Protein AF-A0A839SZI5-F1 (afdb_monomer_lite)

Secondary structure (DSSP, 8-state):
-------HHHHHHHHHHHHHTT-S-------------HHHHHHHHHHHTTS-EEEEEEETTEEEEEEEEEEE-TTS-EEEEEPPPEEEE-SSS-EE--EEEEEEEEEE-TTS-EEEEEEEEEETTEEEEEESSSSPPPSEEEEEE--TTS--EEEEEEEEEE-TTS-EEEEEE-SSHHHHHHHHHHHHHHHHHH-GGGSPP--GGG-

Structure (mmCIF, N/CA/C/O backbone):
data_AF-A0A839SZI5-F1
#
_entry.id   AF-A0A839SZI5-F1
#
loop_
_atom_site.group_PDB
_atom_site.id
_atom_site.type_symbol
_atom_site.label_atom_id
_atom_site.label_alt_id
_atom_site.label_comp_id
_atom_site.label_asym_id
_atom_site.label_entity_id
_atom_site.label_seq_id
_atom_site.pdbx_PDB_ins_code
_atom_site.Cartn_x
_atom_site.Cartn_y
_atom_site.Cartn_z
_atom_site.occupancy
_atom_site.B_iso_or_equiv
_atom_site.auth_seq_id
_atom_site.auth_comp_id
_atom_site.auth_asym_id
_atom_site.auth_atom_id
_atom_site.pdbx_PDB_model_num
ATOM 1 N N . MET A 1 1 ? 67.951 3.493 -15.319 1.00 37.72 1 MET A N 1
ATOM 2 C CA . MET A 1 1 ? 66.731 2.845 -15.841 1.00 37.72 1 MET A CA 1
ATOM 3 C C . MET A 1 1 ? 66.416 1.683 -14.914 1.00 37.72 1 MET A C 1
ATOM 5 O O . MET A 1 1 ? 67.172 0.723 -14.920 1.00 37.72 1 MET A O 1
ATOM 9 N N . ALA A 1 2 ? 65.415 1.809 -14.043 1.00 39.44 2 ALA A N 1
ATOM 10 C CA . ALA A 1 2 ? 65.010 0.727 -13.146 1.00 39.44 2 ALA A CA 1
ATOM 11 C C . ALA A 1 2 ? 63.867 -0.040 -13.819 1.00 39.44 2 ALA A C 1
ATOM 13 O O . ALA A 1 2 ? 62.802 0.527 -14.054 1.00 39.44 2 ALA A O 1
ATOM 14 N N . ALA A 1 3 ? 64.123 -1.288 -14.210 1.00 46.31 3 ALA A N 1
ATOM 15 C CA . ALA A 1 3 ? 63.106 -2.169 -14.762 1.00 46.31 3 ALA A CA 1
ATOM 16 C C . ALA A 1 3 ? 62.243 -2.686 -13.607 1.00 46.31 3 ALA A C 1
ATOM 18 O O . ALA A 1 3 ? 62.730 -3.398 -12.732 1.00 46.31 3 ALA A O 1
ATOM 19 N N . ASN A 1 4 ? 60.977 -2.279 -13.606 1.00 53.38 4 ASN A N 1
ATOM 20 C CA . ASN A 1 4 ? 59.961 -2.739 -12.673 1.00 53.38 4 ASN A CA 1
ATOM 21 C C . ASN A 1 4 ? 59.559 -4.167 -13.083 1.00 53.38 4 ASN A C 1
ATOM 23 O O . ASN A 1 4 ? 58.648 -4.356 -13.887 1.00 53.38 4 ASN A O 1
ATOM 27 N N . ILE A 1 5 ? 60.324 -5.165 -12.639 1.00 56.50 5 ILE A N 1
ATOM 28 C CA . ILE A 1 5 ? 60.017 -6.576 -12.887 1.00 56.50 5 ILE A CA 1
ATOM 29 C C . ILE A 1 5 ? 59.085 -7.012 -11.767 1.00 56.50 5 ILE A C 1
ATOM 31 O O . ILE A 1 5 ? 59.534 -7.364 -10.681 1.00 56.50 5 ILE A O 1
ATOM 35 N N . VAL A 1 6 ? 57.786 -6.939 -12.039 1.00 56.50 6 VAL A N 1
ATOM 36 C CA . VAL A 1 6 ? 56.772 -7.532 -11.169 1.00 56.50 6 VAL A CA 1
ATOM 37 C C . VAL A 1 6 ? 56.959 -9.043 -11.227 1.00 56.50 6 VAL A C 1
ATOM 39 O O . VAL A 1 6 ? 56.940 -9.641 -12.307 1.00 56.50 6 VAL A O 1
ATOM 42 N N . SER A 1 7 ? 57.208 -9.650 -10.072 1.00 71.00 7 SER A N 1
ATOM 43 C CA . SER A 1 7 ? 57.404 -11.092 -9.966 1.00 71.00 7 SER A CA 1
ATOM 44 C C . SER A 1 7 ? 56.092 -11.846 -10.204 1.00 71.00 7 SER A C 1
ATOM 46 O O . SER A 1 7 ? 54.993 -11.309 -10.055 1.00 71.00 7 SER A O 1
ATOM 48 N N . SER A 1 8 ? 56.188 -13.122 -10.577 1.00 66.06 8 SER A N 1
ATOM 49 C CA . SER A 1 8 ? 55.009 -13.960 -10.831 1.00 66.06 8 SER A CA 1
ATOM 50 C C . SER A 1 8 ? 54.111 -14.117 -9.595 1.00 66.06 8 SER A C 1
ATOM 52 O O . SER A 1 8 ? 52.899 -14.250 -9.746 1.00 66.06 8 SER A O 1
ATOM 54 N N . GLU A 1 9 ? 54.678 -14.044 -8.386 1.00 66.12 9 GLU A N 1
ATOM 55 C CA . GLU A 1 9 ? 53.916 -14.047 -7.130 1.00 66.12 9 GLU A CA 1
ATOM 56 C C . GLU A 1 9 ? 53.180 -12.724 -6.890 1.00 66.12 9 GLU A C 1
ATOM 58 O O . GLU A 1 9 ? 52.019 -12.739 -6.486 1.00 66.12 9 GLU A O 1
ATOM 63 N N . GLU A 1 10 ? 53.790 -11.579 -7.206 1.00 68.44 10 GLU A N 1
ATOM 64 C CA . GLU A 1 10 ? 53.124 -10.273 -7.099 1.00 68.44 10 GLU A CA 1
ATOM 65 C C . GLU A 1 10 ? 51.998 -10.128 -8.130 1.00 68.44 10 GLU A C 1
ATOM 67 O O . GLU A 1 10 ? 50.931 -9.610 -7.808 1.00 68.44 10 GLU A O 1
ATOM 72 N N . LEU A 1 11 ? 52.177 -10.659 -9.345 1.00 67.94 11 LEU A N 1
ATOM 73 C CA . LEU A 1 11 ? 51.107 -10.755 -10.345 1.00 67.94 11 LEU A CA 1
ATOM 74 C C . LEU A 1 11 ? 49.960 -11.660 -9.879 1.00 67.94 11 LEU A C 1
ATOM 76 O O . LEU A 1 11 ? 48.793 -11.330 -10.094 1.00 67.94 11 LEU A O 1
ATOM 80 N N . ALA A 1 12 ? 50.267 -12.781 -9.222 1.00 65.62 12 ALA A N 1
ATOM 81 C CA . ALA A 1 12 ? 49.250 -13.659 -8.652 1.00 65.62 12 ALA A CA 1
ATOM 82 C C . ALA A 1 12 ? 48.491 -12.967 -7.508 1.00 65.62 12 ALA A C 1
ATOM 84 O O . ALA A 1 12 ? 47.264 -13.049 -7.449 1.00 65.62 12 ALA A O 1
ATOM 85 N N . PHE A 1 13 ? 49.190 -12.223 -6.649 1.00 66.88 13 PHE A N 1
ATOM 86 C CA . PHE A 1 13 ? 48.583 -11.462 -5.558 1.00 66.88 13 PHE A CA 1
ATOM 87 C C . PHE A 1 13 ? 47.699 -10.312 -6.068 1.00 66.88 13 PHE A C 1
ATOM 89 O O . PHE A 1 13 ? 46.571 -10.163 -5.603 1.00 66.88 13 PHE A O 1
ATOM 96 N N . ILE A 1 14 ? 48.146 -9.563 -7.084 1.00 70.62 14 ILE A N 1
ATOM 97 C CA . ILE A 1 14 ? 47.350 -8.506 -7.735 1.00 70.62 14 ILE A CA 1
ATOM 98 C C . ILE A 1 14 ? 46.106 -9.096 -8.409 1.00 70.62 14 ILE A C 1
ATOM 100 O O . ILE A 1 14 ? 45.013 -8.562 -8.234 1.00 70.62 14 ILE A O 1
ATOM 104 N N . ASN A 1 15 ? 46.233 -10.223 -9.119 1.00 61.19 15 ASN A N 1
ATOM 105 C CA . ASN A 1 15 ? 45.078 -10.914 -9.702 1.00 61.19 15 ASN A CA 1
ATOM 106 C C . ASN A 1 15 ? 44.107 -11.414 -8.627 1.00 61.19 15 ASN A C 1
ATOM 108 O O . ASN A 1 15 ? 42.897 -11.356 -8.821 1.00 61.19 15 ASN A O 1
ATOM 112 N N . THR A 1 16 ? 44.613 -11.863 -7.478 1.00 59.22 16 THR A N 1
ATOM 113 C CA . THR A 1 16 ? 43.765 -12.287 -6.357 1.00 59.22 16 THR A CA 1
ATOM 114 C C . THR A 1 16 ? 43.026 -11.094 -5.746 1.00 59.22 16 THR A C 1
ATOM 116 O O . THR A 1 16 ? 41.829 -11.201 -5.500 1.00 59.22 16 THR A O 1
ATOM 119 N N . LEU A 1 17 ? 43.690 -9.940 -5.594 1.00 62.25 17 LEU A N 1
ATOM 120 C CA . LEU A 1 17 ? 43.074 -8.688 -5.138 1.00 62.25 17 LEU A CA 1
ATOM 121 C C . LEU A 1 17 ? 41.994 -8.188 -6.109 1.00 62.25 17 LEU A C 1
ATOM 123 O O . LEU A 1 17 ? 40.872 -7.949 -5.667 1.00 62.25 17 LEU A O 1
ATOM 127 N N . MET A 1 18 ? 42.280 -8.121 -7.416 1.00 57.50 18 MET A N 1
ATOM 128 C CA . MET A 1 18 ? 41.300 -7.686 -8.426 1.00 57.50 18 MET A CA 1
ATOM 129 C C . MET A 1 18 ? 40.107 -8.644 -8.547 1.00 57.50 18 MET A C 1
ATOM 131 O O . MET A 1 18 ? 38.970 -8.197 -8.699 1.00 57.50 18 MET A O 1
ATOM 135 N N . ASN A 1 19 ? 40.334 -9.953 -8.406 1.00 49.00 19 ASN A N 1
ATOM 136 C CA . ASN A 1 19 ? 39.255 -10.941 -8.421 1.00 49.00 19 ASN A CA 1
ATOM 137 C C . ASN A 1 19 ? 38.445 -10.940 -7.110 1.00 49.00 19 ASN A C 1
ATOM 139 O O . ASN A 1 19 ? 37.237 -11.168 -7.143 1.00 49.00 19 ASN A O 1
ATOM 143 N N . SER A 1 20 ? 39.059 -10.626 -5.963 1.00 40.38 20 SER A N 1
ATOM 144 C CA . SER A 1 20 ? 38.358 -10.534 -4.671 1.00 40.38 20 SER A CA 1
ATOM 145 C C . SER A 1 20 ? 37.436 -9.312 -4.559 1.00 40.38 20 SER A C 1
ATOM 147 O O . SER A 1 20 ? 36.446 -9.358 -3.834 1.00 40.38 20 SER A O 1
ATOM 149 N N . THR A 1 21 ? 37.678 -8.260 -5.348 1.00 40.03 21 THR A N 1
ATOM 150 C CA . THR A 1 21 ? 36.785 -7.092 -5.471 1.00 40.03 21 THR A CA 1
ATOM 151 C C . THR A 1 21 ? 35.525 -7.329 -6.314 1.00 40.03 21 THR A C 1
ATOM 153 O O . THR A 1 21 ? 34.733 -6.409 -6.472 1.00 40.03 21 THR A O 1
ATOM 156 N N . THR A 1 22 ? 35.293 -8.545 -6.825 1.00 44.19 22 THR A N 1
ATOM 157 C CA . THR A 1 22 ? 34.095 -8.875 -7.634 1.00 44.19 22 THR A CA 1
ATOM 158 C C . THR A 1 22 ? 33.202 -9.952 -7.018 1.00 44.19 22 THR A C 1
ATOM 160 O O . THR A 1 22 ? 32.365 -10.536 -7.696 1.00 44.19 22 THR A O 1
ATOM 163 N N . GLN A 1 23 ? 33.331 -10.192 -5.711 1.00 37.56 23 GLN A N 1
ATOM 164 C CA . GLN A 1 23 ? 32.391 -11.019 -4.952 1.00 37.56 23 GLN A CA 1
ATOM 165 C C . GLN A 1 23 ? 31.529 -10.172 -4.011 1.00 37.56 23 GLN A C 1
ATOM 167 O O . GLN A 1 23 ? 31.345 -10.492 -2.840 1.00 37.56 23 GLN A O 1
ATOM 172 N N . THR A 1 24 ? 30.913 -9.113 -4.532 1.00 33.94 24 THR A N 1
ATOM 173 C CA . THR A 1 24 ? 29.497 -8.957 -4.207 1.00 33.94 24 THR A CA 1
ATOM 174 C C . THR A 1 24 ? 28.798 -10.111 -4.905 1.00 33.94 24 THR A C 1
ATOM 176 O O . THR A 1 24 ? 28.987 -10.334 -6.097 1.00 33.94 24 THR A O 1
ATOM 179 N N . VAL A 1 25 ? 28.048 -10.907 -4.149 1.00 36.53 25 VAL A N 1
ATOM 180 C CA . VAL A 1 25 ? 27.120 -11.887 -4.707 1.00 36.53 25 VAL A CA 1
ATOM 181 C C . VAL A 1 25 ? 26.078 -11.086 -5.483 1.00 36.53 25 VAL A C 1
ATOM 183 O O . VAL A 1 25 ? 25.020 -10.740 -4.966 1.00 36.53 25 VAL A O 1
ATOM 186 N N . THR A 1 26 ? 26.403 -10.718 -6.718 1.00 39.47 26 THR A N 1
ATOM 187 C CA . THR A 1 26 ? 25.416 -10.354 -7.713 1.00 39.47 26 THR A CA 1
ATOM 188 C C . THR A 1 26 ? 24.702 -11.666 -7.972 1.00 39.47 26 THR A C 1
ATOM 190 O O . THR A 1 26 ? 25.171 -12.512 -8.733 1.00 39.47 26 THR A O 1
ATOM 193 N N . GLN A 1 27 ? 23.584 -11.886 -7.274 1.00 36.06 27 GLN A N 1
ATOM 194 C CA . GLN A 1 27 ? 22.563 -12.739 -7.861 1.00 36.06 27 GLN A CA 1
ATOM 195 C C . GLN A 1 27 ? 22.414 -12.278 -9.311 1.00 36.06 27 GLN A C 1
ATOM 197 O O . GLN A 1 27 ? 22.410 -11.060 -9.520 1.00 36.06 27 GLN A O 1
ATOM 202 N N . PRO A 1 28 ? 22.374 -13.180 -10.306 1.00 34.78 28 PRO A N 1
ATOM 203 C CA . PRO A 1 28 ? 22.101 -12.758 -11.664 1.00 34.78 28 PRO A CA 1
ATOM 204 C C . PRO A 1 28 ? 20.780 -12.001 -11.600 1.00 34.78 28 PRO A C 1
ATOM 206 O O . PRO A 1 28 ? 19.723 -12.596 -11.395 1.00 34.78 28 PRO A O 1
ATOM 209 N N . SER A 1 29 ? 20.833 -10.673 -11.697 1.00 42.62 29 SER A N 1
ATOM 210 C CA . SER A 1 29 ? 19.646 -9.920 -12.018 1.00 42.62 29 SER A CA 1
ATOM 211 C C . SER A 1 29 ? 19.303 -10.429 -13.406 1.00 42.62 29 SER A C 1
ATOM 213 O O . SER A 1 29 ? 20.026 -10.187 -14.373 1.00 42.62 29 SER A O 1
ATOM 215 N N . LEU A 1 30 ? 18.271 -11.269 -13.489 1.00 44.88 30 LEU A N 1
ATOM 216 C CA . LEU A 1 30 ? 17.616 -11.605 -14.743 1.00 44.88 30 LEU A CA 1
ATOM 217 C C . LEU A 1 30 ? 17.146 -10.270 -15.320 1.00 44.88 30 LEU A C 1
ATOM 219 O O . LEU A 1 30 ? 16.078 -9.761 -14.992 1.00 44.88 30 LEU A O 1
ATOM 223 N N . GLY A 1 31 ? 18.035 -9.627 -16.074 1.00 53.72 31 GLY A N 1
ATOM 224 C CA . GLY A 1 31 ? 17.826 -8.298 -16.607 1.00 53.72 31 GLY A CA 1
ATOM 225 C C . GLY A 1 31 ? 16.716 -8.377 -17.635 1.00 53.72 31 GLY A C 1
ATOM 226 O O . GLY A 1 31 ? 16.903 -8.925 -18.720 1.00 53.72 31 GLY A O 1
ATOM 227 N N . PHE A 1 32 ? 15.550 -7.840 -17.296 1.00 56.94 32 PHE A N 1
ATOM 228 C CA . PHE A 1 32 ? 14.458 -7.694 -18.241 1.00 56.94 32 PHE A CA 1
ATOM 229 C C . PHE A 1 32 ? 14.803 -6.563 -19.215 1.00 56.94 32 PHE A C 1
ATOM 231 O O . PHE A 1 32 ? 14.754 -5.384 -18.863 1.00 56.94 32 PHE A O 1
ATOM 238 N N . ARG A 1 33 ? 15.210 -6.912 -20.442 1.00 64.75 33 ARG A N 1
ATOM 239 C CA . ARG A 1 33 ? 15.598 -5.924 -21.456 1.00 64.75 33 ARG A CA 1
ATOM 240 C C . ARG A 1 33 ? 14.435 -5.628 -22.395 1.00 64.75 33 ARG A C 1
ATOM 242 O O . ARG A 1 33 ? 13.976 -6.502 -23.123 1.00 64.75 33 ARG A O 1
ATOM 249 N N . ILE A 1 34 ? 14.002 -4.370 -22.420 1.00 66.38 34 ILE A N 1
ATOM 250 C CA . ILE A 1 34 ? 13.019 -3.886 -23.392 1.00 66.38 34 ILE A CA 1
ATOM 251 C C . ILE A 1 34 ? 13.764 -3.442 -24.653 1.00 66.38 34 ILE A C 1
ATOM 253 O O . ILE A 1 34 ? 14.410 -2.391 -24.679 1.00 66.38 34 ILE A O 1
ATOM 257 N N . ASP A 1 35 ? 13.668 -4.247 -25.710 1.00 66.25 35 ASP A N 1
ATOM 258 C CA . ASP A 1 35 ? 14.251 -3.925 -27.008 1.00 66.25 35 ASP A CA 1
ATOM 259 C C . ASP A 1 35 ? 13.300 -3.057 -27.842 1.00 66.25 35 ASP A C 1
ATOM 261 O O . ASP A 1 35 ? 12.130 -3.370 -28.050 1.00 66.25 35 ASP A O 1
ATOM 265 N N . GLY A 1 36 ? 13.821 -1.941 -28.350 1.00 66.12 36 GLY A N 1
ATOM 266 C CA . GLY A 1 36 ? 13.091 -1.010 -29.203 1.00 66.12 36 GLY A CA 1
ATOM 267 C C . GLY A 1 36 ? 14.032 -0.293 -30.163 1.00 66.12 36 GLY A C 1
ATOM 268 O O . GLY A 1 36 ? 15.243 -0.226 -29.941 1.00 66.12 36 GLY A O 1
ATOM 269 N N . ASN A 1 37 ? 13.484 0.267 -31.244 1.00 79.06 37 ASN A N 1
ATOM 270 C CA . ASN A 1 37 ? 14.278 1.100 -32.147 1.00 79.06 37 ASN A CA 1
ATOM 271 C C . ASN A 1 37 ? 14.806 2.355 -31.415 1.00 79.06 37 ASN A C 1
ATOM 273 O O . ASN A 1 37 ? 14.270 2.762 -30.380 1.00 79.06 37 ASN A O 1
ATOM 277 N N . SER A 1 38 ? 15.856 2.982 -31.954 1.00 77.12 38 SER A N 1
ATOM 278 C CA . SER A 1 38 ? 16.524 4.128 -31.314 1.00 77.12 38 SER A CA 1
ATOM 279 C C . SER A 1 38 ? 15.562 5.271 -30.975 1.00 77.12 38 SER A C 1
ATOM 281 O O . SER A 1 38 ? 15.645 5.836 -29.889 1.00 77.12 38 SER A O 1
ATOM 283 N N . ARG A 1 39 ? 14.593 5.557 -31.853 1.00 82.88 39 ARG A N 1
ATOM 284 C CA . ARG A 1 39 ? 13.586 6.606 -31.648 1.00 82.88 39 ARG A CA 1
ATOM 285 C C . ARG A 1 39 ? 12.665 6.299 -30.465 1.00 82.88 39 ARG A C 1
ATOM 287 O O . ARG A 1 39 ? 12.385 7.196 -29.675 1.00 82.88 39 ARG A O 1
ATOM 294 N N . THR A 1 40 ? 12.220 5.052 -30.324 1.00 82.25 40 THR A N 1
ATOM 295 C CA . THR A 1 40 ? 11.386 4.611 -29.198 1.00 82.25 40 THR A CA 1
ATOM 296 C C . THR A 1 40 ? 12.159 4.659 -27.884 1.00 82.25 40 THR A C 1
ATOM 298 O O . THR A 1 40 ? 11.618 5.133 -26.892 1.00 82.25 40 THR A O 1
ATOM 301 N N . ARG A 1 41 ? 13.435 4.247 -27.872 1.00 77.56 41 ARG A N 1
ATOM 302 C CA . ARG A 1 41 ? 14.275 4.308 -26.661 1.00 77.56 41 ARG A CA 1
ATOM 303 C C . ARG A 1 41 ? 14.484 5.748 -26.191 1.00 77.56 41 ARG A C 1
ATOM 305 O O . ARG A 1 41 ? 14.292 6.032 -25.014 1.00 77.56 41 ARG A O 1
ATOM 312 N N . THR A 1 42 ? 14.791 6.670 -27.107 1.00 80.94 42 THR A N 1
ATOM 313 C CA . THR A 1 42 ? 14.915 8.099 -26.775 1.00 80.94 42 THR A CA 1
ATOM 314 C C . THR A 1 42 ? 13.598 8.682 -26.258 1.00 80.94 42 THR A C 1
ATOM 316 O O . THR A 1 42 ? 13.605 9.465 -25.308 1.00 80.94 42 THR A O 1
ATOM 319 N N . LEU A 1 43 ? 12.462 8.292 -26.846 1.00 86.38 43 LEU A N 1
ATOM 320 C CA . LEU A 1 43 ? 11.150 8.727 -26.372 1.00 86.38 43 LEU A CA 1
ATOM 321 C C . LEU A 1 43 ? 10.857 8.203 -24.961 1.00 86.38 43 LEU A C 1
ATOM 323 O O . LEU A 1 43 ? 10.465 8.993 -24.112 1.00 86.38 43 LEU A O 1
ATOM 327 N N . LEU A 1 44 ? 11.083 6.912 -24.701 1.00 82.88 44 LEU A N 1
ATOM 328 C CA . LEU A 1 44 ? 10.880 6.308 -23.381 1.00 82.88 44 LEU A CA 1
ATOM 329 C C . LEU A 1 44 ? 11.753 6.967 -22.313 1.00 82.88 44 LEU A C 1
ATOM 331 O O . LEU A 1 44 ? 11.225 7.335 -21.273 1.00 82.88 44 LEU A O 1
ATOM 335 N N . ALA A 1 45 ? 13.039 7.206 -22.587 1.00 79.50 45 ALA A N 1
ATOM 336 C CA . ALA A 1 45 ? 13.915 7.927 -21.661 1.00 79.50 45 ALA A CA 1
ATOM 337 C C . ALA A 1 45 ? 13.401 9.353 -21.383 1.00 79.50 45 ALA A C 1
ATOM 339 O O . ALA A 1 45 ? 13.338 9.792 -20.239 1.00 79.50 45 ALA A O 1
ATOM 340 N N . THR A 1 46 ? 12.942 10.061 -22.423 1.00 84.00 46 THR A N 1
ATOM 341 C CA . THR A 1 46 ? 12.375 11.414 -22.272 1.00 84.00 46 THR A CA 1
ATOM 342 C C . THR A 1 46 ? 11.080 11.405 -21.454 1.00 84.00 46 THR A C 1
ATOM 344 O O . THR A 1 46 ? 10.845 12.318 -20.661 1.00 84.00 46 THR A O 1
ATOM 347 N N . LEU A 1 47 ? 10.229 10.396 -21.654 1.00 88.06 47 LEU A N 1
ATOM 348 C CA . LEU A 1 47 ? 8.990 10.223 -20.900 1.00 88.06 47 LEU A CA 1
ATOM 349 C C . LEU A 1 47 ? 9.273 9.832 -19.450 1.00 88.06 47 LEU A C 1
ATOM 351 O O . LEU A 1 47 ? 8.639 10.386 -18.560 1.00 88.06 47 LEU A O 1
ATOM 355 N N . ALA A 1 48 ? 10.255 8.972 -19.197 1.00 82.81 48 ALA A N 1
ATOM 356 C CA . ALA A 1 48 ? 10.637 8.566 -17.849 1.00 82.81 48 ALA A CA 1
ATOM 357 C C . ALA A 1 48 ? 11.093 9.760 -16.988 1.00 82.81 48 ALA A C 1
ATOM 359 O O . ALA A 1 48 ? 10.833 9.797 -15.793 1.00 82.81 48 ALA A O 1
ATOM 360 N N . CYS A 1 49 ? 11.690 10.793 -17.595 1.00 81.25 49 CYS A N 1
ATOM 361 C CA . CYS A 1 49 ? 12.049 12.028 -16.888 1.00 81.25 49 CYS A CA 1
ATOM 362 C C . CYS A 1 49 ? 10.877 13.004 -16.654 1.00 81.25 49 CYS A C 1
ATOM 364 O O . CYS A 1 49 ? 11.057 14.015 -15.977 1.00 81.25 49 CYS A O 1
ATOM 366 N N . ARG A 1 50 ? 9.711 12.800 -17.285 1.00 84.38 50 ARG A N 1
ATOM 367 C CA . ARG A 1 50 ? 8.623 13.804 -17.346 1.00 84.38 50 ARG A CA 1
ATOM 368 C C . ARG A 1 50 ? 7.243 13.271 -16.976 1.00 84.38 50 ARG A C 1
ATOM 370 O O . ARG A 1 50 ? 6.307 14.059 -16.860 1.00 84.38 50 ARG A O 1
ATOM 377 N N . SER A 1 51 ? 7.095 11.962 -16.869 1.00 85.38 51 SER A N 1
ATOM 378 C CA . SER A 1 51 ? 5.825 11.282 -16.662 1.00 85.38 51 SER A CA 1
ATOM 379 C C . SER A 1 51 ? 6.038 10.003 -15.875 1.00 85.38 51 SER A C 1
ATOM 381 O O . SER A 1 51 ? 7.108 9.401 -15.936 1.00 85.38 51 SER A O 1
ATOM 383 N N . THR A 1 52 ? 4.995 9.574 -15.177 1.00 86.06 52 THR A N 1
ATOM 384 C CA . THR A 1 52 ? 4.942 8.245 -14.578 1.00 86.06 52 THR A CA 1
ATOM 385 C C . THR A 1 52 ? 4.746 7.222 -15.686 1.00 86.06 52 THR A C 1
ATOM 387 O O . THR A 1 52 ? 3.806 7.328 -16.476 1.00 86.06 52 THR A O 1
ATOM 390 N N . LEU A 1 53 ? 5.642 6.246 -15.747 1.00 90.50 53 LEU A N 1
ATOM 391 C CA . LEU A 1 53 ? 5.541 5.124 -16.663 1.00 90.50 53 LEU A CA 1
ATOM 392 C C . LEU A 1 53 ? 5.124 3.879 -15.886 1.00 90.50 53 LEU A C 1
ATOM 394 O O . LEU A 1 53 ? 5.568 3.668 -14.759 1.00 90.50 53 LEU A O 1
ATOM 398 N N . SER A 1 54 ? 4.290 3.050 -16.501 1.00 91.62 54 SER A N 1
ATOM 399 C CA . SER A 1 54 ? 3.918 1.743 -15.974 1.00 91.62 54 SER A CA 1
ATOM 400 C C . SER A 1 54 ? 3.883 0.703 -17.088 1.00 91.62 54 SER A C 1
ATOM 402 O O . SER A 1 54 ? 3.605 1.016 -18.248 1.00 91.62 54 SER A O 1
ATOM 404 N N . LEU A 1 55 ? 4.186 -0.541 -16.731 1.00 90.62 55 LEU A N 1
ATOM 405 C CA . LEU A 1 55 ? 3.917 -1.714 -17.552 1.00 90.62 55 LEU A CA 1
ATOM 406 C C . LEU A 1 55 ? 2.651 -2.386 -17.021 1.00 90.62 55 LEU A C 1
ATOM 408 O O . LEU A 1 55 ? 2.539 -2.613 -15.821 1.00 90.62 55 LEU A O 1
ATOM 412 N N . GLU A 1 56 ? 1.708 -2.713 -17.896 1.00 92.31 56 GLU A N 1
ATOM 413 C CA . GLU A 1 56 ? 0.445 -3.343 -17.507 1.00 92.31 56 GLU A CA 1
ATOM 414 C C . GLU A 1 56 ? 0.392 -4.797 -17.981 1.00 92.31 56 GLU A C 1
ATOM 416 O O . GLU A 1 56 ? 0.753 -5.111 -19.117 1.00 92.31 56 GLU A O 1
ATOM 421 N N . ALA A 1 57 ? -0.080 -5.682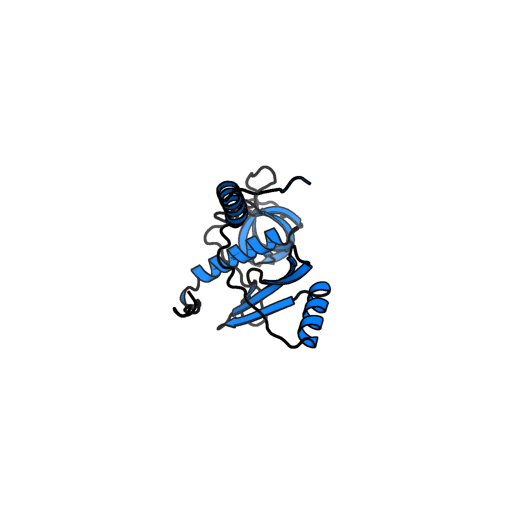 -17.106 1.00 89.75 57 ALA A N 1
ATOM 422 C CA . ALA A 1 57 ? -0.367 -7.075 -17.411 1.00 89.75 57 ALA A CA 1
ATOM 423 C C . ALA A 1 57 ? -1.795 -7.417 -16.978 1.00 89.75 57 ALA A C 1
ATOM 425 O O . ALA A 1 57 ? -2.149 -7.319 -15.803 1.00 89.75 57 ALA A O 1
ATOM 426 N N . GLU A 1 58 ? -2.611 -7.847 -17.934 1.00 89.25 58 GLU A N 1
ATOM 427 C CA . GLU A 1 58 ? -3.992 -8.264 -17.698 1.00 89.25 58 GLU A CA 1
ATOM 428 C C . GLU A 1 58 ? -4.051 -9.765 -17.411 1.00 89.25 58 GLU A C 1
ATOM 430 O O . GLU A 1 58 ? -3.532 -10.577 -18.181 1.00 89.25 58 GLU A O 1
ATOM 435 N N . PHE A 1 59 ? -4.704 -10.146 -16.314 1.00 80.94 59 PHE A N 1
ATOM 436 C CA . PHE A 1 59 ? -4.852 -11.542 -15.923 1.00 80.94 59 PHE A CA 1
ATOM 437 C C . PHE A 1 59 ? -6.198 -11.812 -15.240 1.00 80.94 59 PHE A C 1
ATOM 439 O O . PHE A 1 59 ? -6.457 -11.421 -14.098 1.00 80.94 59 PHE A O 1
ATOM 446 N N . GLY A 1 60 ? -7.077 -12.532 -15.941 1.00 83.56 60 GLY A N 1
ATOM 447 C CA . GLY A 1 60 ? -8.412 -12.863 -15.451 1.00 83.56 60 GLY A CA 1
ATOM 448 C C . GLY A 1 60 ? -9.234 -11.607 -15.158 1.00 83.56 60 GLY A C 1
ATOM 449 O O . GLY A 1 60 ? -9.604 -10.872 -16.068 1.00 83.56 60 GLY A O 1
ATOM 450 N N . ARG A 1 61 ? -9.540 -11.377 -13.877 1.00 87.88 61 ARG A N 1
ATOM 451 C CA . ARG A 1 61 ? -10.265 -10.187 -13.394 1.00 87.88 61 ARG A CA 1
ATOM 452 C C . ARG A 1 61 ? -9.353 -9.131 -12.766 1.00 87.88 61 ARG A C 1
ATOM 454 O O . ARG A 1 61 ? -9.866 -8.187 -12.166 1.00 87.88 61 ARG A O 1
ATOM 461 N N . PHE A 1 62 ? -8.041 -9.308 -12.854 1.00 92.19 62 PHE A N 1
ATOM 462 C CA . PHE A 1 62 ? -7.056 -8.401 -12.288 1.00 92.19 62 PHE A CA 1
ATOM 463 C C . PHE A 1 62 ? -6.181 -7.795 -13.379 1.00 92.19 62 PHE A C 1
ATOM 465 O O . PHE A 1 62 ? -5.930 -8.417 -14.407 1.00 92.19 62 PHE A O 1
ATOM 472 N N . CYS A 1 63 ? -5.693 -6.592 -13.110 1.00 93.06 63 CYS A N 1
ATOM 473 C CA . CYS A 1 63 ? -4.667 -5.925 -13.893 1.00 93.06 63 CYS A CA 1
ATOM 474 C C . CYS A 1 63 ? -3.507 -5.589 -12.952 1.00 93.06 63 CYS A C 1
ATOM 476 O O . CYS A 1 63 ? -3.712 -4.970 -11.906 1.00 93.06 63 CYS A O 1
ATOM 478 N N . LEU A 1 64 ? -2.302 -6.038 -13.289 1.00 93.62 64 LEU A N 1
ATOM 479 C CA . LEU A 1 64 ? -1.077 -5.699 -12.575 1.00 93.62 64 LEU A CA 1
ATOM 480 C C . LEU A 1 64 ? -0.404 -4.538 -13.299 1.00 93.62 64 LEU A C 1
ATOM 482 O O . LEU A 1 64 ? -0.003 -4.680 -14.450 1.00 93.62 64 LEU A O 1
ATOM 486 N N . SER A 1 65 ? -0.263 -3.406 -12.619 1.00 94.62 65 SER A N 1
ATOM 487 C CA . SER A 1 65 ? 0.464 -2.242 -13.122 1.00 94.62 65 SER A CA 1
ATOM 488 C C . SER A 1 65 ? 1.790 -2.124 -12.387 1.00 94.62 65 SER A C 1
ATOM 490 O O . SER A 1 65 ? 1.801 -1.794 -11.203 1.00 94.62 65 SER A O 1
ATOM 492 N N . PHE A 1 66 ? 2.896 -2.363 -13.081 1.00 92.69 66 PHE A N 1
ATOM 493 C CA . PHE A 1 66 ? 4.264 -2.258 -12.575 1.00 92.69 66 PHE A CA 1
ATOM 494 C C . PHE A 1 66 ? 4.791 -0.842 -12.828 1.00 92.69 66 PHE A C 1
ATOM 496 O O . PHE A 1 66 ? 5.009 -0.494 -13.993 1.00 92.69 66 PHE A O 1
ATOM 503 N N . PRO A 1 67 ? 4.980 -0.002 -11.795 1.00 91.94 67 PRO A N 1
ATOM 504 C CA . PRO A 1 67 ? 5.610 1.301 -11.969 1.00 91.94 67 PRO A CA 1
ATOM 505 C C . PRO A 1 67 ? 7.038 1.139 -12.499 1.00 91.94 67 PRO A C 1
ATOM 507 O O . PRO A 1 67 ? 7.753 0.220 -12.097 1.00 91.94 67 PRO A O 1
ATOM 510 N N . LEU A 1 68 ? 7.441 2.019 -13.416 1.00 88.44 68 LEU A N 1
ATOM 511 C CA . LEU A 1 68 ? 8.796 2.055 -13.955 1.00 88.44 68 LEU A CA 1
ATOM 512 C C . LEU A 1 68 ? 9.561 3.242 -13.377 1.00 88.44 68 LEU A C 1
ATOM 514 O O . LEU A 1 68 ? 9.117 4.387 -13.481 1.00 88.44 68 LEU A O 1
ATOM 518 N N . GLU A 1 69 ? 10.746 2.964 -12.853 1.00 83.12 69 GLU A N 1
ATOM 519 C CA . GLU A 1 69 ? 11.654 3.952 -12.285 1.00 83.12 69 GLU A CA 1
ATOM 520 C C . GLU A 1 69 ? 12.914 4.057 -13.134 1.00 83.12 69 GLU A C 1
ATOM 522 O O . GLU A 1 69 ? 13.526 3.052 -13.494 1.00 83.12 69 GLU A O 1
ATOM 527 N N . LEU A 1 70 ? 13.309 5.284 -13.470 1.00 80.38 70 LEU A N 1
ATOM 528 C CA . LEU A 1 70 ? 14.566 5.533 -14.163 1.00 80.38 70 LEU A CA 1
ATOM 529 C C . LEU A 1 70 ? 15.685 5.662 -13.133 1.00 80.38 70 LEU A C 1
ATOM 531 O O . LEU A 1 70 ? 15.666 6.583 -12.318 1.00 80.38 70 LEU A O 1
ATOM 535 N N . SER A 1 71 ? 16.673 4.781 -13.211 1.00 78.12 71 SER A N 1
ATOM 536 C CA . SER A 1 71 ? 17.921 4.902 -12.469 1.00 78.12 71 SER A CA 1
ATOM 537 C C . SER A 1 71 ? 19.080 5.164 -13.430 1.00 78.12 71 SER A C 1
ATOM 539 O O . SER A 1 71 ? 18.981 4.958 -14.645 1.00 78.12 71 SER A O 1
ATOM 541 N N . GLU A 1 72 ? 20.189 5.628 -12.875 1.00 77.44 72 GLU A N 1
ATOM 542 C CA . GLU A 1 72 ? 21.451 5.780 -13.581 1.00 77.44 72 GLU A CA 1
ATOM 543 C C . GLU A 1 72 ? 22.505 4.954 -12.846 1.00 77.44 72 GLU A C 1
ATOM 545 O O . GLU A 1 72 ? 22.597 5.021 -11.618 1.00 77.44 72 GLU A O 1
ATOM 550 N N . ASP A 1 73 ? 23.260 4.141 -13.585 1.00 77.00 73 ASP A N 1
ATOM 551 C CA . ASP A 1 73 ? 24.354 3.360 -13.012 1.00 77.00 73 ASP A CA 1
ATOM 552 C C . ASP A 1 73 ? 25.664 4.159 -12.912 1.00 77.00 73 ASP A C 1
ATOM 554 O O . ASP A 1 73 ? 25.784 5.299 -13.363 1.00 77.00 73 ASP A O 1
ATOM 558 N N . GLU A 1 74 ? 26.686 3.527 -12.333 1.00 81.12 74 GLU A N 1
ATOM 559 C CA . GLU A 1 74 ? 28.023 4.105 -12.141 1.00 81.12 74 GLU A CA 1
ATOM 560 C C . GLU A 1 74 ? 28.738 4.468 -13.459 1.00 81.12 74 GLU A C 1
ATOM 562 O O . GLU A 1 74 ? 29.722 5.209 -13.448 1.00 81.12 74 GLU A O 1
ATOM 567 N N . PHE A 1 75 ? 28.250 3.971 -14.601 1.00 80.06 75 PHE A N 1
ATOM 568 C CA . PHE A 1 75 ? 28.781 4.235 -15.938 1.00 80.06 75 PHE A CA 1
ATOM 569 C C . PHE A 1 75 ? 27.911 5.215 -16.738 1.00 80.06 75 PHE A C 1
ATOM 571 O O . PHE A 1 75 ? 28.082 5.321 -17.955 1.00 80.06 75 PHE A O 1
ATOM 578 N N . HIS A 1 76 ? 26.994 5.933 -16.080 1.00 74.25 76 HIS A N 1
ATOM 579 C CA . HIS A 1 76 ? 26.037 6.853 -16.703 1.00 74.25 76 HIS A CA 1
ATOM 580 C C . HIS A 1 76 ? 25.070 6.181 -17.691 1.00 74.25 76 HIS A C 1
ATOM 582 O O . HIS A 1 76 ? 24.510 6.830 -18.582 1.00 74.25 76 HIS A O 1
ATOM 588 N N . SER A 1 77 ? 24.863 4.870 -17.563 1.00 74.31 77 SER A N 1
ATOM 589 C CA . SER A 1 77 ? 23.839 4.170 -18.328 1.00 74.31 77 SER A CA 1
ATOM 590 C C . SER A 1 77 ? 22.508 4.283 -17.601 1.00 74.31 77 SER A C 1
ATOM 592 O O . SER A 1 77 ? 22.388 3.970 -16.419 1.00 74.31 77 SER A O 1
ATOM 594 N N . GLN A 1 78 ? 21.493 4.734 -18.331 1.00 73.62 78 GLN A N 1
ATOM 595 C CA . GLN A 1 78 ? 20.134 4.828 -17.819 1.00 73.62 78 GLN A CA 1
ATOM 596 C C . GLN A 1 78 ? 19.439 3.469 -17.896 1.00 73.62 78 GLN A C 1
ATOM 598 O O . GLN A 1 78 ? 19.367 2.867 -18.975 1.00 73.62 78 GLN A O 1
ATOM 603 N N . HIS A 1 79 ? 18.871 3.033 -16.776 1.00 76.38 79 HIS A N 1
ATOM 604 C CA . HIS A 1 79 ? 18.128 1.783 -16.659 1.00 76.38 79 HIS A CA 1
ATOM 605 C C . HIS A 1 79 ? 16.707 2.052 -16.188 1.00 76.38 79 HIS A C 1
ATOM 607 O O . HIS A 1 79 ? 16.466 2.923 -15.358 1.00 76.38 79 HIS A O 1
ATOM 613 N N . LEU A 1 80 ? 15.755 1.296 -16.730 1.00 79.69 80 LEU A N 1
ATOM 614 C CA . LEU A 1 80 ? 14.390 1.274 -16.216 1.00 79.69 80 LEU A CA 1
ATOM 615 C C . LEU A 1 80 ? 14.250 0.074 -15.287 1.00 79.69 80 LEU A C 1
ATOM 617 O O . LEU A 1 80 ? 14.418 -1.067 -15.717 1.00 79.69 80 LEU A O 1
ATOM 621 N N . HIS A 1 81 ? 13.930 0.345 -14.031 1.00 80.94 81 HIS A N 1
ATOM 622 C CA . HIS A 1 81 ? 13.620 -0.654 -13.023 1.00 80.94 81 HIS A CA 1
ATOM 623 C C . HIS A 1 81 ? 12.110 -0.788 -12.888 1.00 80.94 81 HIS A C 1
ATOM 625 O O . HIS A 1 81 ? 11.382 0.198 -12.963 1.00 80.94 81 HIS A O 1
ATOM 631 N N . MET A 1 82 ? 11.642 -2.020 -12.712 1.00 85.94 82 MET A N 1
ATOM 632 C CA . MET A 1 82 ? 10.242 -2.300 -12.412 1.00 85.94 82 MET A CA 1
ATOM 633 C C . MET A 1 82 ? 10.078 -2.414 -10.903 1.00 85.94 82 MET A C 1
ATOM 635 O O . MET A 1 82 ? 10.731 -3.250 -10.280 1.00 85.94 82 MET A O 1
ATOM 639 N N . ALA A 1 83 ? 9.198 -1.591 -10.350 1.00 88.38 83 ALA A N 1
ATOM 640 C CA . ALA A 1 83 ? 8.771 -1.666 -8.964 1.00 88.38 83 ALA A CA 1
ATOM 641 C C . ALA A 1 83 ? 7.663 -2.726 -8.796 1.00 88.38 83 ALA A C 1
ATOM 643 O O . ALA A 1 83 ? 7.074 -3.205 -9.777 1.00 88.38 83 ALA A O 1
ATOM 644 N N . SER A 1 84 ? 7.353 -3.097 -7.555 1.00 91.56 84 SER A N 1
ATOM 645 C CA . SER A 1 84 ? 6.285 -4.044 -7.243 1.00 91.56 84 SER A CA 1
ATOM 646 C C . SER A 1 84 ? 4.943 -3.552 -7.775 1.00 91.56 84 SER A C 1
ATOM 648 O O . SER A 1 84 ? 4.637 -2.356 -7.706 1.00 91.56 84 SER A O 1
ATOM 650 N N . PRO A 1 85 ? 4.103 -4.457 -8.303 1.00 94.44 85 PRO A N 1
ATOM 651 C CA . PRO A 1 85 ? 2.904 -4.049 -9.005 1.00 94.44 85 PRO A CA 1
ATOM 652 C C . PRO A 1 85 ? 1.841 -3.497 -8.060 1.00 94.44 85 PRO A C 1
ATOM 654 O O . PRO A 1 85 ? 1.604 -3.997 -6.959 1.00 94.44 85 PRO A O 1
ATOM 657 N N . ILE A 1 86 ? 1.104 -2.519 -8.569 1.00 95.12 86 ILE A N 1
ATOM 658 C CA . ILE A 1 86 ? -0.217 -2.169 -8.068 1.00 95.12 86 ILE A CA 1
ATOM 659 C C . ILE A 1 86 ? -1.215 -3.138 -8.689 1.00 95.12 86 ILE A C 1
ATOM 661 O O . ILE A 1 86 ? -1.269 -3.307 -9.907 1.00 95.12 86 ILE A O 1
ATOM 665 N N . ILE A 1 87 ? -2.025 -3.759 -7.841 1.00 95.44 87 ILE A N 1
ATOM 666 C CA . ILE A 1 87 ? -3.059 -4.691 -8.275 1.00 95.44 87 ILE A CA 1
ATOM 667 C C . ILE A 1 87 ? -4.359 -3.918 -8.420 1.00 95.44 87 ILE A C 1
ATOM 669 O O . ILE A 1 87 ? -4.858 -3.330 -7.457 1.00 95.44 87 ILE A O 1
ATOM 673 N N . TYR A 1 88 ? -4.934 -3.962 -9.609 1.00 95.31 88 TYR A N 1
ATOM 674 C CA . TYR A 1 88 ? -6.274 -3.482 -9.878 1.00 95.31 88 TYR A CA 1
ATOM 675 C C . TYR A 1 88 ? -7.226 -4.652 -10.065 1.00 95.31 88 TYR A C 1
ATOM 677 O O . TYR A 1 88 ? -6.878 -5.676 -10.641 1.00 95.31 88 TYR A O 1
ATOM 685 N N . GLU A 1 89 ? -8.452 -4.483 -9.589 1.00 93.19 89 GLU A N 1
ATOM 686 C CA . GLU A 1 89 ? -9.539 -5.431 -9.778 1.00 93.19 89 GLU A CA 1
ATOM 687 C C . GLU A 1 89 ? -10.570 -4.834 -10.740 1.00 93.19 89 GLU A C 1
ATOM 689 O O . GLU A 1 89 ? -11.062 -3.714 -10.538 1.00 93.19 89 GLU A O 1
ATOM 694 N N . HIS A 1 90 ? -10.921 -5.599 -11.773 1.00 87.88 90 HIS A N 1
ATOM 695 C CA . HIS A 1 90 ? -11.986 -5.256 -12.704 1.00 87.88 90 HIS A CA 1
ATOM 696 C C . HIS A 1 90 ? -13.353 -5.365 -12.021 1.00 87.88 90 HIS A C 1
ATOM 698 O O . HIS A 1 90 ? -13.682 -6.338 -11.336 1.00 87.88 90 HIS A O 1
ATOM 704 N N . GLY A 1 91 ? -14.165 -4.335 -12.228 1.00 83.38 91 GLY A N 1
ATOM 705 C CA . GLY A 1 91 ? -15.516 -4.192 -11.703 1.00 83.38 91 GLY A CA 1
ATOM 706 C C . GLY A 1 91 ? -16.249 -3.080 -12.457 1.00 83.38 91 GLY A C 1
ATOM 707 O O . GLY A 1 91 ? -15.829 -2.711 -13.552 1.00 83.38 91 GLY A O 1
ATOM 708 N N . PRO A 1 92 ? -17.305 -2.473 -11.885 1.00 84.19 92 PRO A N 1
ATOM 709 C CA . PRO A 1 92 ? -17.985 -1.333 -12.512 1.00 84.19 92 PRO A CA 1
ATOM 710 C C . PRO A 1 92 ? -17.049 -0.151 -12.803 1.00 84.19 92 PRO A C 1
ATOM 712 O O . PRO A 1 92 ? -17.313 0.663 -13.684 1.00 84.19 92 PRO A O 1
ATOM 715 N N . ARG A 1 93 ? -15.969 -0.043 -12.023 1.00 87.62 93 ARG A N 1
ATOM 716 C CA . ARG A 1 93 ? -14.831 0.849 -12.239 1.00 87.62 93 ARG A CA 1
ATOM 717 C C . ARG A 1 93 ? -13.568 0.091 -11.859 1.00 87.62 93 ARG A C 1
ATOM 719 O O . ARG A 1 93 ? -13.597 -0.658 -10.880 1.00 87.62 93 ARG A O 1
ATOM 726 N N . LEU A 1 94 ? -12.484 0.322 -12.594 1.00 86.50 94 LEU A N 1
ATOM 727 C CA . LEU A 1 94 ? -11.168 -0.177 -12.216 1.00 86.50 94 LEU A CA 1
ATOM 728 C C . LEU A 1 94 ? -10.794 0.423 -10.857 1.00 86.50 94 LEU A C 1
ATOM 730 O O . LEU A 1 94 ? -10.842 1.642 -10.673 1.00 86.50 94 LEU A O 1
ATOM 734 N N . ARG A 1 95 ? -10.484 -0.433 -9.886 1.00 92.19 95 ARG A N 1
ATOM 735 C CA . ARG A 1 95 ? -10.151 -0.010 -8.523 1.00 92.19 95 ARG A CA 1
ATOM 736 C C . ARG A 1 95 ? -8.925 -0.751 -8.036 1.00 92.19 95 ARG A C 1
ATOM 738 O O . ARG A 1 95 ? -8.774 -1.931 -8.330 1.00 92.19 95 ARG A O 1
ATOM 745 N N . ALA A 1 96 ? -8.091 -0.071 -7.255 1.00 95.25 96 ALA A N 1
ATOM 746 C CA . ALA A 1 96 ? -7.016 -0.748 -6.551 1.00 95.25 96 ALA A CA 1
ATOM 747 C C . ALA A 1 96 ? -7.616 -1.825 -5.638 1.00 95.25 96 ALA A C 1
ATOM 749 O O . ALA A 1 96 ? -8.615 -1.584 -4.938 1.00 95.25 96 ALA A O 1
ATOM 750 N N . TRP A 1 97 ? -7.021 -3.009 -5.697 1.00 95.81 97 TRP A N 1
ATOM 751 C CA . TRP A 1 97 ? -7.376 -4.140 -4.864 1.00 95.81 97 TRP A CA 1
ATOM 752 C C . TRP A 1 97 ? -7.175 -3.789 -3.385 1.00 95.81 97 TRP A C 1
ATOM 754 O O . TRP A 1 97 ? -6.300 -2.999 -3.020 1.00 95.81 97 TRP A O 1
ATOM 764 N N . ARG A 1 98 ? -8.045 -4.342 -2.540 1.00 95.50 98 ARG A N 1
ATOM 765 C CA . ARG A 1 98 ? -8.048 -4.128 -1.093 1.00 95.50 98 ARG A CA 1
ATOM 766 C C . ARG A 1 98 ? -7.824 -5.459 -0.406 1.00 95.50 98 ARG A C 1
ATOM 768 O O . ARG A 1 98 ? -8.593 -6.396 -0.609 1.00 95.50 98 ARG A O 1
ATOM 775 N N . LEU A 1 99 ? -6.793 -5.509 0.420 1.00 96.75 99 LEU A N 1
ATOM 776 C CA . LEU A 1 99 ? -6.553 -6.596 1.345 1.00 96.75 99 LEU A CA 1
ATOM 777 C C . LEU A 1 99 ? -7.470 -6.421 2.554 1.00 96.75 99 LEU A C 1
ATOM 779 O O . LEU A 1 99 ? -7.372 -5.416 3.255 1.00 96.75 99 LEU A O 1
ATOM 783 N N . LEU A 1 100 ? -8.322 -7.411 2.811 1.00 96.50 100 LEU A N 1
ATOM 784 C CA . LEU A 1 100 ? -9.049 -7.530 4.071 1.00 96.50 100 LEU A CA 1
ATOM 785 C C . LEU A 1 100 ? -8.133 -8.233 5.072 1.00 96.50 100 LEU A C 1
ATOM 787 O O . LEU A 1 100 ? -7.690 -9.357 4.828 1.00 96.50 100 LEU A O 1
ATOM 791 N N . LEU A 1 101 ? -7.834 -7.569 6.183 1.00 94.56 101 LEU A N 1
ATOM 792 C CA . LEU A 1 101 ? -6.955 -8.112 7.209 1.00 94.56 101 LEU A CA 1
ATOM 793 C C . LEU A 1 101 ? -7.734 -9.115 8.078 1.00 94.56 101 LEU A C 1
ATOM 795 O O . LEU A 1 101 ? -8.788 -8.762 8.609 1.00 94.56 101 LEU A O 1
ATOM 799 N N . PRO A 1 102 ? -7.232 -10.352 8.277 1.00 90.75 102 PRO A N 1
ATOM 800 C CA . PRO A 1 102 ? -7.882 -11.324 9.161 1.00 90.75 102 PRO A CA 1
ATOM 801 C C . PRO A 1 102 ? -7.990 -10.838 10.610 1.00 90.75 102 PRO A C 1
ATOM 803 O O . PRO A 1 102 ? -8.910 -11.217 11.332 1.00 90.75 102 PRO A O 1
ATOM 806 N N . GLN A 1 103 ? -7.027 -10.017 11.034 1.00 92.62 103 GLN A N 1
ATOM 807 C CA . GLN A 1 103 ? -7.004 -9.345 12.325 1.00 92.62 103 GLN A CA 1
ATOM 808 C C . GLN A 1 103 ? -6.673 -7.868 12.101 1.00 92.62 103 GLN A C 1
ATOM 810 O O . GLN A 1 103 ? -5.730 -7.585 11.356 1.00 92.62 103 GLN A O 1
ATOM 815 N N . PRO A 1 104 ? -7.412 -6.934 12.725 1.00 95.19 104 PRO A N 1
ATOM 816 C CA . PRO A 1 104 ? -7.137 -5.517 12.555 1.00 95.19 104 PRO A CA 1
ATOM 817 C C . PRO A 1 104 ? -5.743 -5.140 13.063 1.00 95.19 104 PRO A C 1
ATOM 819 O O . PRO A 1 104 ? -5.332 -5.590 14.132 1.00 95.19 104 PRO A O 1
ATOM 822 N N . LEU A 1 105 ? -5.035 -4.290 12.318 1.00 95.62 105 LEU A N 1
ATOM 823 C CA . LEU A 1 105 ? -3.717 -3.782 12.707 1.00 95.62 105 LEU A CA 1
ATOM 824 C C . LEU A 1 105 ? -3.862 -2.442 13.425 1.00 95.62 105 LEU A C 1
ATOM 826 O O . LEU A 1 105 ? -4.355 -1.480 12.839 1.00 95.62 105 LEU A O 1
ATOM 830 N N . THR A 1 106 ? -3.415 -2.357 14.674 1.00 96.50 106 THR A N 1
ATOM 831 C CA . THR A 1 106 ? -3.403 -1.093 15.418 1.00 96.50 106 THR A CA 1
ATOM 832 C C . THR A 1 106 ? -2.265 -0.203 14.919 1.00 96.50 106 THR A C 1
ATOM 834 O O . THR A 1 106 ? -1.114 -0.630 14.890 1.00 96.50 106 THR A O 1
ATOM 837 N N . LEU A 1 107 ? -2.573 1.031 14.510 1.00 96.62 107 LEU A N 1
ATOM 838 C CA . LEU A 1 107 ? -1.545 2.005 14.124 1.00 96.62 107 LEU A CA 1
ATOM 839 C C . LEU A 1 107 ? -0.743 2.443 15.351 1.00 96.62 107 LEU A C 1
ATOM 841 O O . LEU A 1 107 ? -1.309 2.533 16.440 1.00 96.62 107 LEU A O 1
ATOM 845 N N . LEU A 1 108 ? 0.535 2.768 15.168 1.00 97.19 108 LEU A N 1
ATOM 846 C CA . LEU A 1 108 ? 1.440 3.158 16.252 1.00 97.19 108 LEU A CA 1
ATOM 847 C C . LEU A 1 108 ? 1.763 4.657 16.213 1.00 97.19 108 LEU A C 1
ATOM 849 O O . LEU A 1 108 ? 1.773 5.271 15.142 1.00 97.19 108 LEU A O 1
ATOM 853 N N . ASN A 1 109 ? 2.040 5.252 17.373 1.00 95.88 109 ASN A N 1
ATOM 854 C CA . ASN A 1 109 ? 2.616 6.597 17.465 1.00 95.88 109 ASN A CA 1
ATOM 855 C C . ASN A 1 109 ? 4.142 6.574 17.211 1.00 95.88 109 ASN A C 1
ATOM 857 O O . ASN A 1 109 ? 4.717 5.536 16.884 1.00 95.88 109 ASN A O 1
ATOM 861 N N . ALA A 1 110 ? 4.802 7.730 17.336 1.00 94.06 110 ALA A N 1
ATOM 862 C CA . ALA A 1 110 ? 6.246 7.855 17.111 1.00 94.06 110 ALA A CA 1
ATOM 863 C C . ALA A 1 110 ? 7.091 7.143 18.181 1.00 94.06 110 ALA A C 1
ATOM 865 O O . ALA A 1 110 ? 8.229 6.759 17.919 1.00 94.06 110 ALA A O 1
ATOM 866 N N . GLU A 1 111 ? 6.530 6.957 19.373 1.00 94.94 111 GLU A N 1
ATOM 867 C CA . GLU A 1 111 ? 7.126 6.238 20.494 1.00 94.94 111 GLU A CA 1
ATOM 868 C C . GLU A 1 111 ? 6.974 4.709 20.367 1.00 94.94 111 GLU A C 1
ATOM 870 O O . GLU A 1 111 ? 7.632 3.964 21.092 1.00 94.94 111 GLU A O 1
ATOM 875 N N . GLY A 1 112 ? 6.161 4.237 19.414 1.00 94.38 112 GLY A N 1
ATOM 876 C CA . GLY A 1 112 ? 5.861 2.822 19.189 1.00 94.38 112 GLY A CA 1
ATOM 877 C C . GLY A 1 112 ? 4.667 2.292 19.988 1.00 94.38 112 GLY A C 1
ATOM 878 O O . GLY A 1 112 ? 4.381 1.098 19.912 1.00 94.38 112 GLY A O 1
ATOM 879 N N . ASP A 1 113 ? 3.956 3.150 20.720 1.00 95.69 113 ASP A N 1
ATOM 880 C CA . ASP A 1 113 ? 2.743 2.783 21.445 1.00 95.69 113 ASP A CA 1
ATOM 881 C C . ASP A 1 113 ? 1.536 2.673 20.507 1.00 95.69 113 ASP A C 1
ATOM 883 O O . ASP A 1 113 ? 1.415 3.377 19.499 1.00 95.69 113 ASP A O 1
ATOM 887 N N . GLU A 1 114 ? 0.596 1.813 20.887 1.00 95.44 114 GLU A N 1
ATOM 888 C CA . GLU A 1 114 ? -0.663 1.621 20.177 1.00 95.44 114 GLU A CA 1
ATOM 889 C C . GLU A 1 114 ? -1.545 2.879 20.206 1.00 95.44 114 GLU A C 1
ATOM 891 O O . GLU A 1 114 ? -1.827 3.464 21.253 1.00 95.44 114 GLU A O 1
ATOM 896 N N . SER A 1 115 ? -2.036 3.274 19.032 1.00 94.50 115 SER A N 1
ATOM 897 C CA . SER A 1 115 ? -3.054 4.311 18.884 1.00 94.50 115 SER A CA 1
ATOM 898 C C . SER A 1 115 ? -4.472 3.743 19.029 1.00 94.50 115 SER A C 1
ATOM 900 O O . SER A 1 115 ? -4.697 2.541 19.137 1.00 94.50 115 SER A O 1
ATOM 902 N N . MET A 1 116 ? -5.471 4.624 18.967 1.00 93.12 116 MET A N 1
ATOM 903 C CA . MET A 1 116 ? -6.886 4.234 18.976 1.00 93.12 116 MET A CA 1
ATOM 904 C C . MET A 1 116 ? -7.415 3.734 17.620 1.00 93.12 116 MET A C 1
ATOM 906 O O . MET A 1 116 ? -8.580 3.343 17.543 1.00 93.12 116 MET A O 1
ATOM 910 N N . LEU A 1 117 ? -6.611 3.805 16.553 1.00 95.31 117 LEU A N 1
ATOM 911 C CA . LEU A 1 117 ? -7.031 3.493 15.187 1.00 95.31 117 LEU A CA 1
ATOM 912 C C . LEU A 1 117 ? -6.586 2.086 14.798 1.00 95.31 117 LEU A C 1
ATOM 914 O O . LEU A 1 117 ? -5.393 1.777 14.856 1.00 95.31 117 LEU A O 1
ATOM 918 N N . ARG A 1 118 ? -7.530 1.254 14.340 1.00 95.94 118 ARG A N 1
ATOM 919 C CA . ARG A 1 118 ? -7.222 -0.091 13.834 1.00 95.94 118 ARG A CA 1
ATOM 920 C C . ARG A 1 118 ? -7.627 -0.233 12.381 1.00 95.94 118 ARG A C 1
ATOM 922 O O . ARG A 1 118 ? -8.752 0.081 12.001 1.00 95.94 118 ARG A O 1
ATOM 929 N N . VAL A 1 119 ? -6.703 -0.726 11.572 1.00 96.88 119 VAL A N 1
ATOM 930 C CA . VAL A 1 119 ? -6.854 -0.939 10.135 1.00 96.88 119 VAL A CA 1
ATOM 931 C C . VAL A 1 119 ? -7.487 -2.303 9.888 1.00 96.88 119 VAL A C 1
ATOM 933 O O . VAL A 1 119 ? -6.944 -3.318 10.311 1.00 96.88 119 VAL A O 1
ATOM 936 N N . HIS A 1 120 ? -8.606 -2.323 9.169 1.00 96.81 120 HIS A N 1
ATOM 937 C CA . HIS A 1 120 ? -9.324 -3.529 8.735 1.00 96.81 120 HIS A CA 1
ATOM 938 C C . HIS A 1 120 ? -9.079 -3.853 7.265 1.00 96.81 120 HIS A C 1
ATOM 940 O O . HIS A 1 120 ? -8.984 -5.020 6.894 1.00 96.81 120 HIS A O 1
ATOM 946 N N . GLU A 1 121 ? -8.956 -2.825 6.423 1.00 96.94 121 GLU A N 1
ATOM 947 C CA . GLU A 1 121 ? -8.623 -2.995 5.009 1.00 96.94 121 GLU A CA 1
ATOM 948 C C . GLU A 1 121 ? -7.446 -2.116 4.614 1.00 96.94 121 GLU A C 1
ATOM 950 O O . GLU A 1 121 ? -7.332 -0.972 5.063 1.00 96.94 121 GLU A O 1
ATOM 955 N N . LEU A 1 122 ? -6.616 -2.640 3.717 1.00 97.06 122 LEU A N 1
ATOM 956 C CA . LEU A 1 122 ? -5.429 -1.974 3.200 1.00 97.06 122 LEU A CA 1
ATOM 957 C C . LEU A 1 122 ? -5.421 -2.004 1.672 1.00 97.06 122 LEU A C 1
ATOM 959 O O . LEU A 1 122 ? -5.684 -3.026 1.045 1.00 97.06 122 LEU A O 1
ATOM 963 N N . SER A 1 123 ? -5.096 -0.873 1.062 1.00 96.50 123 SER A N 1
ATOM 964 C CA . SER A 1 123 ? -4.827 -0.733 -0.371 1.00 96.50 123 SER A CA 1
ATOM 965 C C . SER A 1 123 ? -3.587 0.135 -0.567 1.00 96.50 123 SER A C 1
ATOM 967 O O . SER A 1 123 ? -3.176 0.790 0.390 1.00 96.50 123 SER A O 1
ATOM 969 N N . PRO A 1 124 ? -3.022 0.219 -1.783 1.00 95.06 124 PRO A N 1
ATOM 970 C CA . PRO A 1 124 ? -1.818 1.014 -2.039 1.00 95.06 124 PRO A CA 1
ATOM 971 C C . PRO A 1 124 ? -1.944 2.501 -1.676 1.00 95.06 124 PRO A C 1
ATOM 973 O O . PRO A 1 124 ? -0.934 3.156 -1.465 1.00 95.06 124 PRO A O 1
ATOM 976 N N . TYR A 1 125 ? -3.175 3.023 -1.604 1.00 93.81 125 TYR A N 1
ATOM 977 C CA . TYR A 1 125 ? -3.459 4.451 -1.413 1.00 93.81 125 TYR A CA 1
ATOM 978 C C . TYR A 1 125 ? -4.462 4.734 -0.293 1.00 93.81 125 TYR A C 1
ATOM 980 O O . TYR A 1 125 ? -4.982 5.846 -0.187 1.00 93.81 125 TYR A O 1
ATOM 988 N N . GLY A 1 126 ? -4.846 3.728 0.492 1.00 96.19 126 GLY A N 1
ATOM 989 C CA . GLY A 1 126 ? -5.892 3.944 1.483 1.00 96.19 126 GLY A CA 1
ATOM 990 C C . GLY A 1 126 ? -6.124 2.811 2.461 1.00 96.19 126 GLY A C 1
ATOM 991 O O . GLY A 1 126 ? -5.781 1.655 2.203 1.00 96.19 126 GLY A O 1
ATOM 992 N N . LEU A 1 127 ? -6.749 3.188 3.573 1.00 96.75 127 LEU A N 1
ATOM 993 C CA . LEU A 1 127 ? -7.061 2.360 4.732 1.00 96.75 127 LEU A CA 1
ATOM 994 C C . LEU A 1 127 ? -8.561 2.410 5.002 1.00 96.75 127 LEU A C 1
ATOM 996 O O . LEU A 1 127 ? -9.188 3.463 4.850 1.00 96.75 127 LEU A O 1
ATOM 1000 N N . LEU A 1 128 ? -9.119 1.303 5.476 1.00 97.19 128 LEU A N 1
ATOM 1001 C CA . LEU A 1 128 ? -10.390 1.309 6.191 1.00 97.19 128 LEU A CA 1
ATOM 1002 C C . LEU A 1 128 ? -10.098 1.078 7.665 1.00 97.19 128 LEU A C 1
ATOM 1004 O O . LEU A 1 128 ? -9.497 0.062 8.012 1.00 97.19 128 LEU A O 1
ATOM 1008 N N . VAL A 1 129 ? -10.505 2.016 8.514 1.00 96.00 129 VAL A N 1
ATOM 1009 C CA . VAL A 1 129 ? -10.207 1.968 9.945 1.00 96.00 129 VAL A CA 1
ATOM 1010 C C . VAL A 1 129 ? -11.472 2.007 10.786 1.00 96.00 129 VAL A C 1
ATOM 1012 O O . VAL A 1 129 ? -12.471 2.629 10.410 1.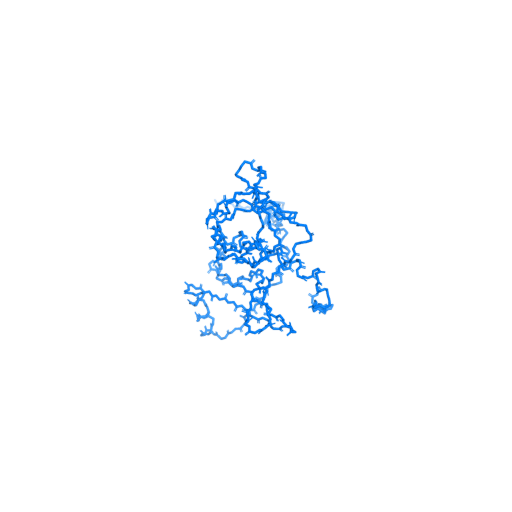00 96.00 129 VAL A O 1
ATOM 1015 N N . ASP A 1 130 ? -11.403 1.374 11.949 1.00 94.06 130 ASP A N 1
ATOM 1016 C CA . ASP A 1 130 ? -12.286 1.677 13.066 1.00 94.06 130 ASP A CA 1
ATOM 1017 C C . ASP A 1 130 ? -11.535 2.468 14.145 1.00 94.06 130 ASP A C 1
ATOM 1019 O O . ASP A 1 130 ? -10.321 2.688 14.068 1.00 94.06 130 ASP A O 1
ATOM 1023 N N . THR A 1 131 ? -12.291 2.926 15.136 1.00 89.62 131 THR A N 1
ATOM 1024 C CA . THR A 1 131 ? -11.760 3.555 16.342 1.00 89.62 131 THR A CA 1
ATOM 1025 C C . THR A 1 131 ? -12.223 2.749 17.551 1.00 89.62 131 THR A C 1
ATOM 1027 O O . THR A 1 131 ? -13.383 2.342 17.633 1.00 89.62 131 THR A O 1
ATOM 1030 N N . VAL A 1 132 ? -11.302 2.491 18.482 1.00 82.25 132 VAL A N 1
ATOM 1031 C CA . VAL A 1 132 ? -11.582 1.756 19.729 1.00 82.25 132 VAL A CA 1
ATOM 1032 C C . VAL A 1 132 ? -12.278 2.644 20.768 1.00 82.25 132 VAL A C 1
ATOM 1034 O O . VAL A 1 132 ? -12.900 2.138 21.699 1.00 82.25 132 VAL A O 1
ATOM 1037 N N . ALA A 1 133 ? -12.191 3.967 20.619 1.00 73.81 133 ALA A N 1
ATOM 1038 C CA . ALA A 1 133 ? -12.729 4.935 21.565 1.00 73.81 133 ALA A CA 1
ATOM 1039 C C . ALA A 1 133 ? -13.995 5.613 21.018 1.00 73.81 133 ALA A C 1
ATOM 1041 O O . ALA A 1 133 ? -14.156 5.789 19.813 1.00 73.81 133 ALA A O 1
ATOM 1042 N N . GLU A 1 134 ? -14.853 6.118 21.907 1.00 68.56 134 GLU A N 1
ATOM 1043 C CA . GLU A 1 134 ? -15.981 7.000 21.541 1.00 68.56 134 GLU A CA 1
ATOM 1044 C C . GLU A 1 134 ? -15.526 8.397 21.057 1.00 68.56 134 GLU A C 1
ATOM 1046 O O . GLU A 1 134 ? -16.317 9.337 20.991 1.00 68.56 134 GLU A O 1
ATOM 1051 N N . GLN A 1 135 ? -14.240 8.563 20.737 1.00 73.69 135 GLN A N 1
ATOM 1052 C CA . GLN A 1 135 ? -13.692 9.804 20.213 1.00 73.69 135 GLN A CA 1
ATOM 1053 C C . GLN A 1 135 ? -13.923 9.915 18.711 1.00 73.69 135 GLN A C 1
ATOM 1055 O O . GLN A 1 135 ? -13.900 8.928 17.972 1.00 73.69 135 GLN A O 1
ATOM 1060 N N . GLU A 1 136 ? -14.124 11.152 18.261 1.00 81.19 136 GLU A N 1
ATOM 1061 C CA . GLU A 1 136 ? -14.277 11.426 16.844 1.00 81.19 136 GLU A CA 1
ATOM 1062 C C . GLU A 1 136 ? -12.953 11.140 16.111 1.00 81.19 136 GLU A C 1
ATOM 1064 O O . GLU A 1 136 ? -11.899 11.643 16.513 1.00 81.19 136 GLU A O 1
ATOM 1069 N N . PRO A 1 137 ? -12.981 10.328 15.043 1.00 84.94 137 PRO A N 1
ATOM 1070 C CA . PRO A 1 137 ? -11.789 9.984 14.284 1.00 84.94 137 PRO A CA 1
ATOM 1071 C C . PRO A 1 137 ? -11.194 11.237 13.618 1.00 84.94 137 PRO A C 1
ATOM 1073 O O . PRO A 1 137 ? -11.932 12.027 13.014 1.00 84.94 137 PRO A O 1
ATOM 1076 N N . PRO A 1 138 ? -9.864 11.428 13.680 1.00 91.81 138 PRO A N 1
ATOM 1077 C CA . PRO A 1 138 ? -9.227 12.665 13.240 1.00 91.81 138 PRO A CA 1
ATOM 1078 C C . PRO A 1 138 ? -9.356 12.863 11.726 1.00 91.81 138 PRO A C 1
ATOM 1080 O O . PRO A 1 138 ? -9.294 11.906 10.958 1.00 91.81 138 PRO A O 1
ATOM 1083 N N . GLU A 1 139 ? -9.471 14.105 11.252 1.00 94.31 139 GLU A N 1
ATOM 1084 C CA . GLU A 1 139 ? -9.491 14.371 9.804 1.00 94.31 139 GLU A CA 1
ATOM 1085 C C . GLU A 1 139 ? -8.162 14.034 9.119 1.00 94.31 139 GLU A C 1
ATOM 1087 O O . GLU A 1 139 ? -8.151 13.645 7.951 1.00 94.31 139 GLU A O 1
ATOM 1092 N N . ARG A 1 140 ? -7.042 14.179 9.833 1.00 95.81 140 ARG A N 1
ATOM 1093 C CA . ARG A 1 140 ? -5.693 13.845 9.368 1.00 95.81 140 ARG A CA 1
ATOM 1094 C C . ARG A 1 140 ? -4.861 13.289 10.509 1.00 95.81 140 ARG A C 1
ATOM 1096 O O . ARG A 1 140 ? -5.026 13.723 11.647 1.00 95.81 140 ARG A O 1
ATOM 1103 N N . PHE A 1 141 ? -3.940 12.387 10.200 1.00 95.12 141 PHE A N 1
ATOM 1104 C CA . PHE A 1 141 ? -2.981 11.883 11.177 1.00 95.12 141 PHE A CA 1
ATOM 1105 C C . PHE A 1 141 ? -1.638 11.547 10.533 1.00 95.12 141 PHE A C 1
ATOM 1107 O O . PHE A 1 141 ? -1.556 11.295 9.330 1.00 95.12 141 PHE A O 1
ATOM 1114 N N . TYR A 1 142 ? -0.604 11.527 11.371 1.00 95.56 142 TYR A N 1
ATOM 1115 C CA . TYR A 1 142 ? 0.708 10.974 11.068 1.00 95.56 142 TYR A CA 1
ATOM 1116 C C . TYR A 1 142 ? 0.992 9.873 12.088 1.00 95.56 142 TYR A C 1
ATOM 1118 O O . TYR A 1 142 ? 1.101 10.158 13.280 1.00 95.56 142 TYR A O 1
ATOM 1126 N N . LEU A 1 143 ? 1.016 8.625 11.631 1.00 96.00 143 LEU A N 1
ATOM 1127 C CA . LEU A 1 143 ? 1.179 7.429 12.460 1.00 96.00 143 LEU A CA 1
ATOM 1128 C C . LEU A 1 143 ? 2.013 6.399 11.700 1.00 96.00 143 LEU A C 1
ATOM 1130 O O . LEU A 1 143 ? 2.309 6.577 10.520 1.00 96.00 143 LEU A O 1
ATOM 1134 N N . TYR A 1 144 ? 2.364 5.313 12.372 1.00 96.31 144 TYR A N 1
ATOM 1135 C CA . TYR A 1 144 ? 3.140 4.225 11.802 1.00 96.31 144 TYR A CA 1
ATOM 1136 C C . TYR A 1 144 ? 2.245 3.009 11.569 1.00 96.31 144 TYR A C 1
ATOM 1138 O O . TYR A 1 144 ? 1.498 2.591 12.453 1.00 96.31 144 TYR A O 1
ATOM 1146 N N . LEU A 1 145 ? 2.319 2.446 10.366 1.00 96.00 145 LEU A N 1
ATOM 1147 C CA . LEU A 1 145 ? 1.635 1.226 9.956 1.00 96.00 145 LEU A CA 1
ATOM 1148 C C . LEU A 1 145 ? 2.550 0.017 10.226 1.00 96.00 145 LEU A C 1
ATOM 1150 O O . LEU A 1 145 ? 3.562 -0.130 9.534 1.00 96.00 145 LEU A O 1
ATOM 1154 N N . PRO A 1 146 ? 2.232 -0.852 11.203 1.00 95.44 146 PRO A N 1
ATOM 1155 C CA . PRO A 1 146 ? 3.036 -2.036 11.491 1.00 95.44 146 PRO A CA 1
ATOM 1156 C C . PRO A 1 146 ? 2.645 -3.191 10.561 1.00 95.44 146 PRO A C 1
ATOM 1158 O O . PRO A 1 146 ? 1.734 -3.967 10.853 1.00 95.44 146 PRO A O 1
ATOM 1161 N N . LEU A 1 147 ? 3.323 -3.310 9.418 1.00 92.69 147 LEU A N 1
ATOM 1162 C CA . LEU A 1 147 ? 3.121 -4.449 8.520 1.00 92.69 147 LEU A CA 1
ATOM 1163 C C . LEU A 1 147 ? 3.718 -5.734 9.135 1.00 92.69 147 LEU A C 1
ATOM 1165 O O . LEU A 1 147 ? 4.837 -5.702 9.650 1.00 92.69 147 LEU A O 1
ATOM 1169 N N . PRO A 1 148 ? 3.013 -6.882 9.090 1.00 88.25 148 PRO A N 1
ATOM 1170 C CA . PRO A 1 148 ? 3.531 -8.140 9.623 1.00 88.25 148 PRO A CA 1
ATOM 1171 C C . PRO A 1 148 ? 4.877 -8.541 9.007 1.00 88.25 148 PRO A C 1
ATOM 1173 O O . PRO A 1 148 ? 4.982 -8.705 7.794 1.00 88.25 148 PRO A O 1
ATOM 1176 N N . GLY A 1 149 ? 5.883 -8.764 9.858 1.00 85.00 149 GLY A N 1
ATOM 1177 C CA . GLY A 1 149 ? 7.220 -9.193 9.432 1.00 85.00 149 GLY A CA 1
ATOM 1178 C C . GLY A 1 149 ? 8.123 -8.073 8.909 1.00 85.00 149 GLY A C 1
ATOM 1179 O O . GLY A 1 149 ? 9.201 -8.375 8.407 1.00 85.00 149 GLY A O 1
ATOM 1180 N N . ASP A 1 150 ? 7.714 -6.810 9.041 1.00 89.06 150 ASP A N 1
ATOM 1181 C CA . ASP A 1 150 ? 8.479 -5.640 8.608 1.00 89.06 150 ASP A CA 1
ATOM 1182 C C . ASP A 1 150 ? 8.498 -4.560 9.712 1.00 89.06 150 ASP A C 1
ATOM 1184 O O . ASP A 1 150 ? 7.768 -4.627 10.705 1.00 89.06 150 ASP A O 1
ATOM 1188 N N . THR A 1 151 ? 9.372 -3.567 9.572 1.00 92.06 151 THR A N 1
ATOM 1189 C CA . THR A 1 151 ? 9.450 -2.416 10.477 1.00 92.06 151 THR A CA 1
ATOM 1190 C C . THR A 1 151 ? 8.249 -1.480 10.290 1.00 92.06 151 THR A C 1
ATOM 1192 O O . THR A 1 151 ? 7.775 -1.309 9.164 1.00 92.06 151 THR A O 1
ATOM 1195 N N . PRO A 1 152 ? 7.737 -0.833 11.355 1.00 94.62 152 PRO A N 1
ATOM 1196 C CA . PRO A 1 152 ? 6.633 0.111 11.219 1.00 94.62 152 PRO A CA 1
ATOM 1197 C C . PRO A 1 152 ? 6.960 1.254 10.254 1.00 94.62 152 PRO A C 1
ATOM 1199 O O . PRO A 1 152 ? 8.028 1.861 10.323 1.00 94.62 152 PRO A O 1
ATOM 1202 N N . MET A 1 153 ? 6.021 1.553 9.361 1.00 93.88 153 MET A N 1
ATOM 1203 C CA . MET A 1 153 ? 6.212 2.492 8.258 1.00 93.88 153 MET A CA 1
ATOM 1204 C C . MET A 1 153 ? 5.399 3.774 8.472 1.00 93.88 153 MET A C 1
ATOM 1206 O O . MET A 1 153 ? 4.195 3.674 8.721 1.00 93.88 153 MET A O 1
ATOM 1210 N N . PRO A 1 154 ? 5.998 4.972 8.368 1.00 94.88 154 PRO A N 1
ATOM 1211 C CA . PRO A 1 154 ? 5.278 6.221 8.578 1.00 94.88 154 PRO A CA 1
ATOM 1212 C C . PRO A 1 154 ? 4.277 6.492 7.449 1.00 94.88 154 PRO A C 1
ATOM 1214 O O . PRO A 1 154 ? 4.595 6.366 6.268 1.00 94.88 154 PRO A O 1
ATOM 1217 N N . ILE A 1 155 ? 3.072 6.925 7.813 1.00 95.12 155 ILE A N 1
ATOM 1218 C CA . ILE A 1 155 ? 2.014 7.294 6.870 1.00 95.12 155 ILE A CA 1
ATOM 1219 C C . ILE A 1 155 ? 1.376 8.627 7.258 1.00 95.12 155 ILE A C 1
ATOM 1221 O O . ILE A 1 155 ? 1.072 8.872 8.427 1.00 95.12 155 ILE A O 1
ATOM 1225 N N . THR A 1 156 ? 1.130 9.480 6.260 1.00 95.50 156 THR A N 1
ATOM 1226 C CA . THR A 1 156 ? 0.305 10.684 6.420 1.00 95.50 156 THR A CA 1
ATOM 1227 C C . THR A 1 156 ? -1.045 10.436 5.773 1.00 95.50 156 THR A C 1
ATOM 1229 O O . THR A 1 156 ? -1.151 10.341 4.551 1.00 95.50 156 THR A O 1
ATOM 1232 N N . ALA A 1 157 ? -2.087 10.333 6.592 1.00 96.44 157 ALA A N 1
ATOM 1233 C CA . ALA A 1 157 ? -3.416 9.969 6.132 1.00 96.44 157 ALA A CA 1
ATOM 1234 C C . ALA A 1 157 ? -4.413 11.120 6.281 1.00 96.44 157 ALA A C 1
ATOM 1236 O O . ALA A 1 157 ? -4.320 11.938 7.198 1.00 96.44 157 ALA A O 1
ATOM 1237 N N . HIS A 1 158 ? -5.404 11.152 5.394 1.00 97.00 158 HIS A N 1
ATOM 1238 C CA . HIS A 1 158 ? -6.510 12.099 5.398 1.00 97.00 158 HIS A CA 1
ATOM 1239 C C . HIS A 1 158 ? -7.847 11.370 5.224 1.00 97.00 158 HIS A C 1
ATOM 1241 O O . HIS A 1 158 ? -7.986 10.451 4.416 1.00 97.00 158 HIS A O 1
ATOM 1247 N N . ARG A 1 159 ? -8.850 11.770 6.003 1.00 96.56 159 ARG A N 1
ATOM 1248 C CA . ARG A 1 159 ? -10.188 11.179 5.982 1.00 96.56 159 ARG A CA 1
ATOM 1249 C C . ARG A 1 159 ? -10.871 11.499 4.654 1.00 96.56 159 ARG A C 1
ATOM 1251 O O . ARG A 1 159 ? -10.979 12.657 4.264 1.00 96.56 159 ARG A O 1
ATOM 1258 N N . VAL A 1 160 ? -11.368 10.465 3.980 1.00 96.12 160 VAL A N 1
ATOM 1259 C CA . VAL A 1 160 ? -12.065 10.577 2.689 1.00 96.12 160 VAL A CA 1
ATOM 1260 C C . VAL A 1 160 ? -13.574 10.505 2.882 1.00 96.12 160 VAL A C 1
ATOM 1262 O O . VAL A 1 160 ? -14.319 11.289 2.301 1.00 96.12 160 VAL A O 1
ATOM 1265 N N . ARG A 1 161 ? -14.047 9.545 3.683 1.00 94.94 161 ARG A N 1
ATOM 1266 C CA . ARG A 1 161 ? -15.478 9.342 3.958 1.00 94.94 161 ARG A CA 1
ATOM 1267 C C . ARG A 1 161 ? -15.691 8.451 5.174 1.00 94.94 161 ARG A C 1
ATOM 1269 O O . ARG A 1 161 ? -14.813 7.673 5.536 1.00 94.94 161 ARG A O 1
ATOM 1276 N N . THR A 1 162 ? -16.896 8.499 5.723 1.00 94.00 162 THR A N 1
ATOM 1277 C CA . THR A 1 162 ? -17.393 7.511 6.687 1.00 94.00 162 THR A CA 1
ATOM 1278 C C . THR A 1 162 ? -18.319 6.540 5.954 1.00 94.00 162 THR A C 1
ATOM 1280 O O . THR A 1 162 ? -19.090 6.942 5.083 1.00 94.00 162 THR A O 1
ATOM 1283 N N . THR A 1 163 ? -18.188 5.251 6.240 1.00 92.06 163 THR A N 1
ATOM 1284 C CA . THR A 1 163 ? -19.037 4.189 5.686 1.00 92.06 163 THR A CA 1
ATOM 1285 C C . THR A 1 163 ? -20.341 4.068 6.474 1.00 92.06 163 THR A C 1
ATOM 1287 O O . THR A 1 163 ? -20.434 4.540 7.605 1.00 92.06 163 THR A O 1
ATOM 1290 N N . GLU A 1 164 ? -21.341 3.400 5.900 1.00 88.69 164 GLU A N 1
ATOM 1291 C CA . GLU A 1 164 ? -22.629 3.147 6.568 1.00 88.69 164 GLU A CA 1
ATOM 1292 C C . GLU A 1 164 ? -22.467 2.357 7.877 1.00 88.69 164 GLU A C 1
ATOM 1294 O O . GLU A 1 164 ? -23.223 2.558 8.822 1.00 88.69 164 GLU A O 1
ATOM 1299 N N . ASN A 1 165 ? -21.423 1.529 7.966 1.00 86.94 165 ASN A N 1
ATOM 1300 C CA . ASN A 1 165 ? -21.120 0.706 9.136 1.00 86.94 165 ASN A CA 1
ATOM 1301 C C . ASN A 1 165 ? -20.308 1.461 10.208 1.00 86.94 165 ASN A C 1
ATOM 1303 O O . ASN A 1 165 ? -19.803 0.843 11.140 1.00 86.94 165 ASN A O 1
ATOM 1307 N N . GLY A 1 166 ? -20.115 2.776 10.060 1.00 88.31 166 GLY A N 1
ATOM 1308 C CA . GLY A 1 166 ? -19.368 3.612 11.006 1.00 88.31 166 GLY A CA 1
ATOM 1309 C C . GLY A 1 166 ? -17.842 3.569 10.859 1.00 88.31 166 GLY A C 1
ATOM 1310 O O . GLY A 1 166 ? -17.159 4.399 11.452 1.00 88.31 166 GLY A O 1
ATOM 1311 N N . MET A 1 167 ? -17.290 2.674 10.030 1.00 93.44 167 MET A N 1
ATOM 1312 C CA . MET A 1 167 ? -15.855 2.668 9.704 1.00 93.44 167 MET A CA 1
ATOM 1313 C C . MET A 1 167 ? -15.478 3.874 8.844 1.00 93.44 167 MET A C 1
ATOM 1315 O O . MET A 1 167 ? -16.293 4.362 8.054 1.00 93.44 167 MET A O 1
ATOM 1319 N N . ILE A 1 168 ? -14.230 4.320 8.938 1.00 95.75 168 ILE A N 1
ATOM 1320 C CA . ILE A 1 168 ? -13.729 5.503 8.240 1.00 95.75 168 ILE A CA 1
ATOM 1321 C C . ILE A 1 168 ? -12.717 5.090 7.180 1.00 95.75 168 ILE A C 1
ATOM 1323 O O . ILE A 1 168 ? -11.772 4.353 7.449 1.00 95.75 168 ILE A O 1
ATOM 1327 N N . ALA A 1 169 ? -12.906 5.585 5.960 1.00 96.81 169 ALA A N 1
ATOM 1328 C CA . ALA A 1 169 ? -11.937 5.422 4.892 1.00 96.81 169 ALA A CA 1
ATOM 1329 C C . ALA A 1 169 ? -10.962 6.601 4.901 1.00 96.81 169 ALA A C 1
ATOM 1331 O O . ALA A 1 169 ? -11.383 7.760 4.803 1.00 96.81 169 ALA A O 1
ATOM 1332 N N . TYR A 1 170 ? -9.673 6.290 4.960 1.00 97.62 170 TYR A N 1
ATOM 1333 C CA . TYR A 1 170 ? -8.584 7.246 4.819 1.00 97.62 170 TYR A CA 1
ATOM 1334 C C . TYR A 1 170 ? -7.856 7.014 3.499 1.00 97.62 170 TYR A C 1
ATOM 1336 O O . TYR A 1 170 ? -7.611 5.871 3.117 1.00 97.62 170 TYR A O 1
ATOM 1344 N N . GLY A 1 171 ? -7.511 8.099 2.813 1.00 96.81 171 GLY A N 1
ATOM 1345 C CA . GLY A 1 171 ? -6.468 8.104 1.795 1.00 96.81 171 GLY A CA 1
ATOM 1346 C C . GLY A 1 171 ? -5.138 8.426 2.464 1.00 96.81 171 GLY A C 1
ATOM 1347 O O . GLY A 1 171 ? -5.123 9.117 3.485 1.00 96.81 171 GLY A O 1
ATOM 1348 N N . PHE A 1 172 ? -4.032 7.931 1.930 1.00 93.94 172 PHE A N 1
ATOM 1349 C CA . PHE A 1 172 ? -2.710 8.326 2.406 1.00 93.94 172 PHE A CA 1
ATOM 1350 C C . PHE A 1 172 ? -1.730 8.435 1.251 1.00 93.94 172 PHE A C 1
ATOM 1352 O O . PHE A 1 172 ? -1.901 7.801 0.210 1.00 93.94 172 PHE A O 1
ATOM 1359 N N . ASP A 1 173 ? -0.692 9.220 1.499 1.00 87.31 173 ASP A N 1
ATOM 1360 C CA . ASP A 1 173 ? 0.459 9.370 0.629 1.00 87.31 173 ASP A CA 1
ATOM 1361 C C . ASP A 1 173 ? 1.715 8.997 1.420 1.00 87.31 173 ASP A C 1
ATOM 1363 O O . ASP A 1 173 ? 1.780 9.174 2.645 1.00 87.31 173 ASP A O 1
ATOM 1367 N N . PHE A 1 174 ? 2.713 8.477 0.713 1.00 86.88 174 PHE A N 1
ATOM 1368 C CA . PHE A 1 174 ? 4.019 8.189 1.288 1.00 86.88 174 PHE A CA 1
ATOM 1369 C C . PHE A 1 174 ? 4.959 9.374 1.129 1.00 86.88 174 PHE A C 1
ATOM 1371 O O . PHE A 1 174 ? 4.943 10.076 0.119 1.00 86.88 174 PHE A O 1
ATOM 1378 N N . SER A 1 175 ? 5.817 9.568 2.130 1.00 83.69 175 SER A N 1
ATOM 1379 C CA . SER A 1 175 ? 6.901 10.550 2.059 1.00 83.69 175 SER A CA 1
ATOM 1380 C C . SER A 1 175 ? 8.074 10.062 1.200 1.00 83.69 175 SER A C 1
ATOM 1382 O O . SER A 1 175 ? 8.887 10.879 0.772 1.00 83.69 175 SER A O 1
ATOM 1384 N N . SER A 1 176 ? 8.180 8.747 0.972 1.00 89.25 176 SER A N 1
ATOM 1385 C CA . SER A 1 176 ? 9.247 8.106 0.203 1.00 89.25 176 SER A CA 1
ATOM 1386 C C . SER A 1 176 ? 8.685 7.033 -0.737 1.00 89.25 176 SER A C 1
ATOM 1388 O O . SER A 1 176 ? 7.693 6.374 -0.420 1.00 89.25 176 SER A O 1
ATOM 1390 N N . GLU A 1 177 ? 9.328 6.842 -1.891 1.00 87.50 177 GLU A N 1
ATOM 1391 C CA . GLU A 1 177 ? 8.974 5.755 -2.815 1.00 87.50 177 GLU A CA 1
ATOM 1392 C C . GLU A 1 177 ? 9.341 4.379 -2.239 1.00 87.50 177 GLU A C 1
ATOM 1394 O O . GLU A 1 177 ? 8.661 3.397 -2.507 1.00 87.50 177 GLU A O 1
ATOM 1399 N N . GLU A 1 178 ? 10.358 4.314 -1.376 1.00 90.25 178 GLU A N 1
ATOM 1400 C CA . GLU A 1 178 ? 10.756 3.087 -0.680 1.00 90.25 178 GLU A CA 1
ATOM 1401 C C . GLU A 1 178 ? 9.624 2.551 0.208 1.00 90.25 178 GLU A C 1
ATOM 1403 O O . GLU A 1 178 ? 9.297 1.368 0.156 1.00 90.25 178 GLU A O 1
ATOM 1408 N N . ASP A 1 179 ? 8.956 3.420 0.968 1.00 92.50 179 ASP A N 1
ATOM 1409 C CA . ASP A 1 179 ? 7.798 3.038 1.780 1.00 92.50 179 ASP A CA 1
ATOM 1410 C C . ASP A 1 179 ? 6.602 2.623 0.904 1.00 92.50 179 ASP A C 1
ATOM 1412 O O . ASP A 1 179 ? 5.924 1.625 1.176 1.00 92.50 179 ASP A O 1
ATOM 1416 N N . ALA A 1 180 ? 6.383 3.328 -0.209 1.00 92.06 180 ALA A N 1
ATOM 1417 C CA . ALA A 1 180 ? 5.364 2.945 -1.180 1.00 92.06 180 ALA A CA 1
ATOM 1418 C C . ALA A 1 180 ? 5.633 1.550 -1.767 1.00 92.06 180 ALA A C 1
ATOM 1420 O O . ALA A 1 180 ? 4.718 0.725 -1.864 1.00 92.06 180 ALA A O 1
ATOM 1421 N N . GLU A 1 181 ? 6.889 1.262 -2.096 1.00 92.62 181 GLU A N 1
ATOM 1422 C CA . GLU A 1 181 ? 7.339 -0.027 -2.603 1.00 92.62 181 GLU A CA 1
ATOM 1423 C C . GLU A 1 181 ? 7.197 -1.137 -1.564 1.00 92.62 181 GLU A C 1
ATOM 1425 O O . GLU A 1 181 ? 6.703 -2.216 -1.895 1.00 92.62 181 GLU A O 1
ATOM 1430 N N . ARG A 1 182 ? 7.531 -0.874 -0.297 1.00 93.81 182 ARG A N 1
ATOM 1431 C CA . ARG A 1 182 ? 7.340 -1.829 0.806 1.00 93.81 182 ARG A CA 1
ATOM 1432 C C . ARG A 1 182 ? 5.877 -2.232 0.953 1.00 93.81 182 ARG A C 1
ATOM 1434 O O . ARG A 1 182 ? 5.568 -3.423 1.059 1.00 93.81 182 ARG A O 1
ATOM 1441 N N . LEU A 1 183 ? 4.952 -1.271 0.880 1.00 95.38 183 LEU A N 1
ATOM 1442 C CA . LEU A 1 183 ? 3.525 -1.587 0.908 1.00 95.38 183 LEU A CA 1
ATOM 1443 C C . LEU A 1 183 ? 3.087 -2.397 -0.319 1.00 95.38 183 LEU A C 1
ATOM 1445 O O . LEU A 1 183 ? 2.328 -3.359 -0.174 1.00 95.38 183 LEU A O 1
ATOM 1449 N N . ARG A 1 184 ? 3.543 -2.032 -1.523 1.00 94.94 184 ARG A N 1
ATOM 1450 C CA . ARG A 1 184 ? 3.218 -2.782 -2.747 1.00 94.94 184 ARG A CA 1
ATOM 1451 C C . ARG A 1 184 ? 3.754 -4.211 -2.689 1.00 94.94 184 ARG A C 1
ATOM 1453 O O . ARG A 1 184 ? 2.991 -5.133 -2.970 1.00 94.94 184 ARG A O 1
ATOM 1460 N N . CYS A 1 185 ? 4.995 -4.409 -2.240 1.00 94.50 185 CYS A N 1
ATOM 1461 C CA . CYS A 1 185 ? 5.596 -5.722 -1.980 1.00 94.50 185 CYS A CA 1
ATOM 1462 C C . CYS A 1 185 ? 4.715 -6.568 -1.052 1.00 94.50 185 CYS A C 1
ATOM 1464 O O . CYS A 1 185 ? 4.399 -7.728 -1.350 1.00 94.50 185 CYS A O 1
ATOM 1466 N N . PHE A 1 186 ? 4.294 -5.980 0.072 1.00 95.31 186 PHE A N 1
ATOM 1467 C CA . PHE A 1 186 ? 3.442 -6.649 1.049 1.00 95.31 186 PHE A CA 1
ATOM 1468 C C . PHE A 1 186 ? 2.089 -7.032 0.442 1.00 95.31 186 PHE A C 1
ATOM 1470 O O . PHE A 1 186 ? 1.700 -8.200 0.494 1.00 95.31 186 PHE A O 1
ATOM 1477 N N . LEU A 1 187 ? 1.388 -6.083 -0.184 1.00 95.62 187 LEU A N 1
ATOM 1478 C CA . LEU A 1 187 ? 0.089 -6.328 -0.813 1.00 95.62 187 LEU A CA 1
ATOM 1479 C C . LEU A 1 187 ? 0.185 -7.386 -1.914 1.00 95.62 187 LEU A C 1
ATOM 1481 O O . LEU A 1 187 ? -0.654 -8.284 -1.972 1.00 95.62 187 LEU A O 1
ATOM 1485 N N . PHE A 1 188 ? 1.222 -7.333 -2.748 1.00 94.38 188 PHE A N 1
ATOM 1486 C CA . PHE A 1 188 ? 1.438 -8.322 -3.796 1.00 94.38 188 PHE A CA 1
ATOM 1487 C C . PHE A 1 188 ? 1.668 -9.726 -3.231 1.00 94.38 188 PHE A C 1
ATOM 1489 O O . PHE A 1 188 ? 1.063 -10.694 -3.698 1.00 94.38 188 PHE A O 1
ATOM 1496 N N . SER A 1 189 ? 2.460 -9.837 -2.165 1.00 93.50 189 SER A N 1
ATOM 1497 C CA . SER A 1 189 ? 2.682 -11.105 -1.465 1.00 93.50 189 SER A CA 1
ATOM 1498 C C . SER A 1 189 ? 1.387 -11.661 -0.865 1.00 93.50 189 SER A C 1
ATOM 1500 O O . SER A 1 189 ? 1.082 -12.842 -1.031 1.00 93.50 189 SER A O 1
ATOM 1502 N N . GLN A 1 190 ? 0.579 -10.811 -0.226 1.00 94.19 190 GLN A N 1
ATOM 1503 C CA . GLN A 1 190 ? -0.718 -11.215 0.327 1.00 94.19 190 GLN A CA 1
ATOM 1504 C C . GLN A 1 190 ? -1.699 -11.646 -0.770 1.00 94.19 190 GLN A C 1
ATOM 1506 O O . GLN A 1 190 ? -2.382 -12.657 -0.617 1.00 94.19 190 GLN A O 1
ATOM 1511 N N . HIS A 1 191 ? -1.734 -10.941 -1.902 1.00 93.81 191 HIS A N 1
ATOM 1512 C CA . HIS A 1 191 ? -2.559 -11.327 -3.044 1.00 93.81 191 HIS A CA 1
ATOM 1513 C C . HIS A 1 191 ? -2.189 -12.716 -3.561 1.00 93.81 191 HIS A C 1
ATOM 1515 O O . HIS A 1 191 ? -3.059 -13.562 -3.749 1.00 93.81 191 HIS A O 1
ATOM 1521 N N . ARG A 1 192 ? -0.892 -12.978 -3.746 1.00 91.25 192 ARG A N 1
ATOM 1522 C CA . ARG A 1 192 ? -0.396 -14.286 -4.188 1.00 91.25 192 ARG A CA 1
ATOM 1523 C C . ARG A 1 192 ? -0.777 -15.416 -3.234 1.00 91.25 192 ARG A C 1
ATOM 1525 O O . ARG A 1 192 ? -1.078 -16.510 -3.704 1.00 91.25 192 ARG A O 1
ATOM 1532 N N . ASN A 1 193 ? -0.779 -15.152 -1.929 1.00 91.12 193 ASN A N 1
ATOM 1533 C CA . ASN A 1 193 ? -1.183 -16.129 -0.918 1.00 91.12 193 ASN A CA 1
ATOM 1534 C C . ASN A 1 193 ? -2.694 -16.400 -0.924 1.00 91.12 193 ASN A C 1
ATOM 1536 O O . ASN A 1 193 ? -3.106 -17.526 -0.661 1.00 91.12 193 ASN A O 1
ATOM 1540 N N . LEU A 1 194 ? -3.513 -15.382 -1.205 1.00 91.12 194 LEU A N 1
ATOM 1541 C CA . LEU A 1 194 ? -4.975 -15.505 -1.253 1.00 91.12 194 LEU A CA 1
ATOM 1542 C C . LEU A 1 194 ? -5.484 -16.132 -2.554 1.00 91.12 194 LEU A C 1
ATOM 1544 O O . LEU A 1 194 ? -6.529 -16.777 -2.532 1.00 91.12 194 LEU A O 1
ATOM 1548 N N . TYR A 1 195 ? -4.749 -15.951 -3.651 1.00 88.38 195 TYR A N 1
ATOM 1549 C CA . TYR A 1 195 ? -5.100 -16.451 -4.979 1.00 88.38 195 TYR A CA 1
ATOM 1550 C C . TYR A 1 195 ? -3.958 -17.284 -5.590 1.00 88.38 195 TYR A C 1
ATOM 1552 O O . TYR A 1 195 ? -3.372 -16.888 -6.606 1.00 88.38 195 TYR A O 1
ATOM 1560 N N . PRO A 1 196 ? -3.574 -18.420 -4.976 1.00 84.81 196 PRO A N 1
ATOM 1561 C CA . PRO A 1 196 ? -2.501 -19.269 -5.492 1.00 84.81 196 PRO A CA 1
ATOM 1562 C C . PRO A 1 196 ? -2.805 -19.825 -6.891 1.00 84.81 196 PRO A C 1
ATOM 1564 O O . PRO A 1 196 ? -1.892 -19.997 -7.690 1.00 84.81 196 PRO A O 1
ATOM 1567 N N . GLU A 1 197 ? -4.077 -20.044 -7.221 1.00 80.75 197 GLU A N 1
ATOM 1568 C CA . GLU A 1 197 ? -4.549 -20.510 -8.529 1.00 80.75 197 GLU A CA 1
ATOM 1569 C C . GLU A 1 197 ? -4.354 -19.494 -9.661 1.00 80.75 197 GLU A C 1
ATOM 1571 O O . GLU A 1 197 ? -4.426 -19.851 -10.835 1.00 80.75 197 GLU A O 1
ATOM 1576 N N . LEU A 1 198 ? -4.133 -18.224 -9.313 1.00 77.12 198 LEU A N 1
ATOM 1577 C CA . LEU A 1 198 ? -3.889 -17.143 -10.264 1.00 77.12 198 LEU A CA 1
ATOM 1578 C C . LEU A 1 198 ? -2.399 -16.936 -10.543 1.00 77.12 198 LEU A C 1
ATOM 1580 O O . LEU A 1 198 ? -2.036 -16.056 -11.322 1.00 77.12 198 LEU A O 1
ATOM 1584 N N . GLN A 1 199 ? -1.525 -17.713 -9.903 1.00 69.88 199 GLN A N 1
ATOM 1585 C CA . GLN A 1 199 ? -0.101 -17.634 -10.175 1.00 69.88 199 GLN A CA 1
ATOM 1586 C C . GLN A 1 199 ? 0.185 -18.336 -11.507 1.00 69.88 199 GLN A C 1
ATOM 1588 O O . GLN A 1 199 ? -0.130 -19.520 -11.639 1.00 69.88 199 GLN A O 1
ATOM 1593 N N . PRO A 1 200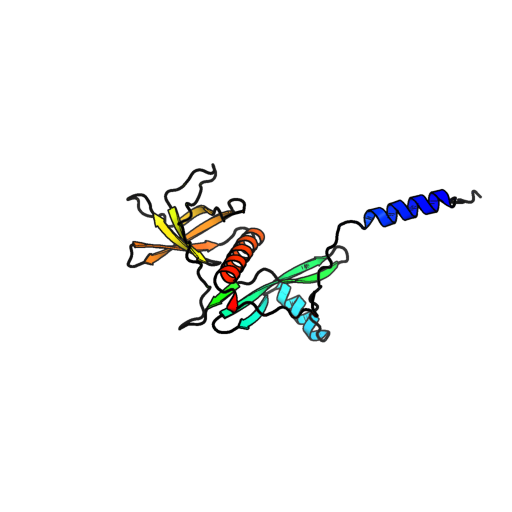 ? 0.762 -17.636 -12.503 1.00 63.41 200 PRO A N 1
ATOM 1594 C CA . PRO A 1 200 ? 1.213 -18.306 -13.709 1.00 63.41 200 PRO A CA 1
ATOM 1595 C C . PRO A 1 200 ? 2.260 -19.349 -13.313 1.00 63.41 200 PRO A C 1
ATOM 1597 O O . PRO A 1 200 ? 3.173 -19.044 -12.542 1.00 63.41 200 PRO A O 1
ATOM 1600 N N . GLU A 1 201 ? 2.125 -20.574 -13.825 1.00 56.25 201 GLU A N 1
ATOM 1601 C CA . GLU A 1 201 ? 3.211 -21.551 -13.765 1.00 56.25 201 GLU A CA 1
ATOM 1602 C C . GLU A 1 201 ? 4.431 -20.889 -14.407 1.00 56.25 201 GLU A C 1
ATOM 1604 O O . GLU A 1 201 ? 4.377 -20.496 -15.573 1.00 56.25 201 GLU A O 1
ATOM 1609 N N . ILE A 1 202 ? 5.500 -20.687 -13.633 1.00 54.38 202 ILE A N 1
ATOM 1610 C CA . ILE A 1 202 ? 6.786 -20.293 -14.202 1.00 54.38 202 ILE A CA 1
ATOM 1611 C C . ILE A 1 202 ? 7.257 -21.542 -14.947 1.00 54.38 202 ILE A C 1
ATOM 1613 O O . ILE A 1 202 ? 7.482 -22.555 -14.284 1.00 54.38 202 ILE A O 1
ATOM 1617 N N . PRO A 1 203 ? 7.342 -21.527 -16.290 1.00 44.88 203 PRO A N 1
ATOM 1618 C CA . PRO A 1 203 ? 7.840 -22.681 -17.022 1.00 44.88 203 PRO A CA 1
ATOM 1619 C C . PRO A 1 203 ? 9.234 -23.027 -16.497 1.00 44.88 203 PRO A C 1
ATOM 1621 O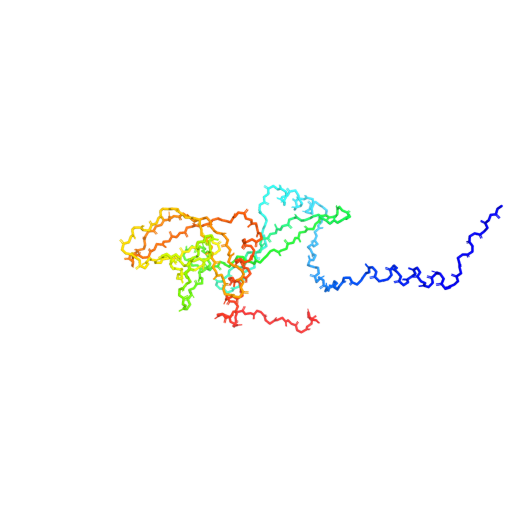 O . PRO A 1 203 ? 10.053 -22.120 -16.328 1.00 44.88 203 PRO A O 1
ATOM 1624 N N . ASP A 1 204 ? 9.502 -24.315 -16.266 1.00 47.47 204 ASP A N 1
ATOM 1625 C CA . ASP A 1 204 ? 10.797 -24.811 -15.763 1.00 47.47 204 ASP A CA 1
ATOM 1626 C C . ASP A 1 204 ? 11.989 -24.309 -16.606 1.00 47.47 204 ASP A C 1
ATOM 1628 O O . ASP A 1 204 ? 13.114 -24.219 -16.126 1.00 47.47 204 ASP A O 1
ATOM 1632 N N . ASP A 1 205 ? 11.728 -23.913 -17.852 1.00 50.31 205 ASP A N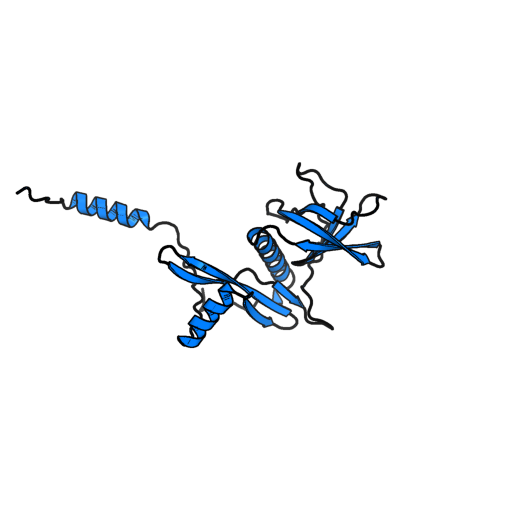 1
ATOM 1633 C CA . ASP A 1 205 ? 12.689 -23.390 -18.821 1.00 50.31 205 ASP A CA 1
ATOM 1634 C C . ASP A 1 205 ? 13.235 -21.979 -18.485 1.00 50.31 205 ASP A C 1
ATOM 163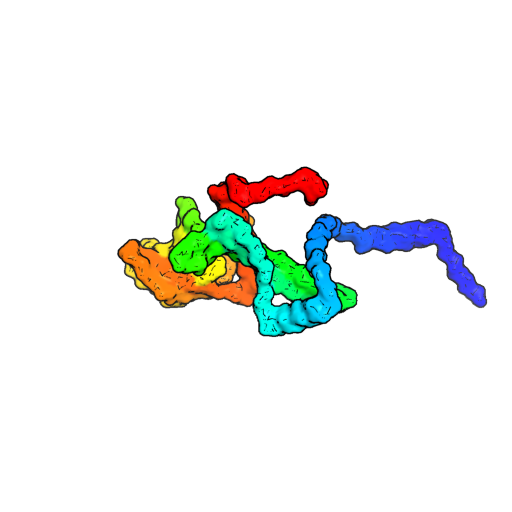6 O O . ASP A 1 205 ? 14.117 -21.484 -19.191 1.00 50.31 205 ASP A O 1
ATOM 1640 N N . LEU A 1 206 ? 12.692 -21.299 -17.463 1.00 44.25 206 LEU A N 1
ATOM 1641 C CA . LEU A 1 206 ? 13.060 -19.931 -17.054 1.00 44.25 206 LEU A CA 1
ATOM 1642 C C . LEU A 1 206 ? 13.731 -19.840 -15.663 1.00 44.25 206 LEU A C 1
ATOM 1644 O O . LEU A 1 206 ? 13.914 -18.723 -15.169 1.00 44.25 206 LEU A O 1
ATOM 1648 N N . VAL A 1 207 ? 14.104 -20.972 -15.046 1.00 40.72 207 VAL A N 1
ATOM 1649 C CA . VAL A 1 207 ? 14.811 -21.055 -13.744 1.00 40.72 207 VAL A CA 1
ATOM 1650 C C . VAL A 1 207 ? 16.281 -21.433 -13.915 1.00 40.72 207 VAL A C 1
ATOM 1652 O O . VAL A 1 207 ? 16.578 -22.367 -14.691 1.00 40.72 207 VAL A O 1
#

pLDDT: mean 81.98, std 17.11, range [33.94, 97.62]

Foldseek 3Di:
DDDPPQDPVNVVVVVVVVVVVPPPPPPPPPADDDDDPPVVVVVVVVCLVPHWDWDWDDFDQKIWTWTWHWDADPVRDIDIDTFQTFIWGHDPDTDGDKDADPDWFFWAAPVRDGDQWTFGIDGLFKTWIDGNDPDDDDQWDWTWGDQPPDDTFTWIWGWDDADPVRITMITIDHPDVVSSRVSSVSVNVVVCVVCVVRDPPPPPVND

Radius of gyration: 24.11 Å; chains: 1; bounding box: 89×39×54 Å

Organism: Azomonas macrocytogenes (NCBI:txid69962)

Sequence (207 aa):
MAANIVSSEELAFINTLMNSTTQTVTQPSLGFRIDGNSRTRTLLATLACRSTLSLEAEFGRFCLSFPLELSEDEFHSQHLHMASPIIYEHGPRLRAWRLLLPQPLTLLNAEGDESMLRVHELSPYGLLVDTVAEQEPPERFYLYLPLPGDTPMPITAHRVRTTENGMIAYGFDFSSEEDAERLRCFLFSQHRNLYPELQPEIPDDLV